Protein AF-A0A2K3IWU6-F1 (afdb_monomer_lite)

Sequence (260 aa):
FEWIANFFLLVGPFFIPALLLLLYLFLLGIHGFDTVTPTYLADLKYTFGGQITAFGTNLYRFSKGFFTFLTNIDLLHPGHLGFLIIMIFLGLGIRPSHVGEQKIDKVDMIYDLRNIWNLITQKKRYIFILILSCYIFSYISFLLDSNWYVILFSIFGWLSIISIISLIITHLLLLLIKTTDEIEGKKKYLPYISMPFSYILMRLLLFYIKTEYDLSISLLVMILLTVLIIFYIKEGKTNKFKFKHSIKLFKRKNEEKENE

Structure (mmCIF, N/CA/C/O backbone):
data_AF-A0A2K3IWU6-F1
#
_entry.id   AF-A0A2K3IWU6-F1
#
loop_
_atom_site.group_PDB
_atom_site.id
_atom_site.type_symbol
_atom_site.label_atom_id
_atom_site.label_alt_id
_atom_site.label_comp_id
_atom_site.label_asym_id
_atom_site.label_entity_id
_atom_site.label_seq_id
_atom_site.pdbx_PDB_ins_code
_atom_site.Cartn_x
_atom_site.Cartn_y
_atom_site.Cartn_z
_atom_site.occupancy
_atom_site.B_iso_or_equiv
_atom_site.auth_seq_id
_atom_site.auth_comp_id
_atom_site.auth_asym_id
_atom_site.auth_atom_id
_atom_site.pdbx_PDB_model_num
ATOM 1 N N . PHE A 1 1 ? 28.096 -18.421 -2.947 1.00 37.16 1 PHE A N 1
ATOM 2 C CA . PHE A 1 1 ? 26.724 -18.962 -2.855 1.00 37.16 1 PHE A CA 1
ATOM 3 C C . PHE A 1 1 ? 25.943 -18.345 -1.705 1.00 37.16 1 PHE A C 1
ATOM 5 O O . PHE A 1 1 ? 24.878 -17.798 -1.953 1.00 37.16 1 PHE A O 1
ATOM 12 N N . GLU A 1 2 ? 26.508 -18.310 -0.497 1.00 37.09 2 GLU A N 1
ATOM 13 C CA . GLU A 1 2 ? 25.913 -17.658 0.682 1.00 37.09 2 GLU A CA 1
ATOM 14 C C . GLU A 1 2 ? 25.534 -16.181 0.447 1.00 37.09 2 GLU A C 1
ATOM 16 O O . GLU A 1 2 ? 24.502 -15.724 0.908 1.00 37.09 2 GLU A O 1
ATOM 21 N N . TRP A 1 3 ? 26.301 -15.443 -0.367 1.00 43.59 3 TRP A N 1
ATOM 22 C CA . TRP A 1 3 ? 25.989 -14.056 -0.747 1.00 43.59 3 TRP A CA 1
ATOM 23 C C . TRP A 1 3 ? 24.732 -13.903 -1.620 1.00 43.59 3 TRP A C 1
ATOM 25 O O . TRP A 1 3 ? 23.921 -13.020 -1.360 1.00 43.59 3 TRP A O 1
ATOM 35 N N . ILE A 1 4 ? 24.546 -14.768 -2.626 1.00 40.47 4 ILE A N 1
ATOM 36 C CA . ILE A 1 4 ? 23.346 -14.759 -3.484 1.00 40.47 4 ILE A CA 1
ATOM 37 C C . ILE A 1 4 ? 22.143 -15.212 -2.664 1.00 40.47 4 ILE A C 1
ATOM 39 O O . ILE A 1 4 ? 21.095 -14.588 -2.743 1.00 40.47 4 ILE A O 1
ATOM 43 N N . ALA A 1 5 ? 22.314 -16.243 -1.832 1.00 35.88 5 ALA A N 1
ATOM 44 C CA . ALA A 1 5 ? 21.279 -16.718 -0.924 1.00 35.88 5 ALA A CA 1
ATOM 45 C C . ALA A 1 5 ? 20.886 -15.643 0.099 1.00 35.88 5 ALA A C 1
ATOM 47 O O . ALA A 1 5 ? 19.702 -15.407 0.282 1.00 35.88 5 ALA A O 1
ATOM 48 N N . ASN A 1 6 ? 21.843 -14.918 0.686 1.00 41.41 6 ASN A N 1
ATOM 49 C CA . ASN A 1 6 ? 21.573 -13.824 1.621 1.00 41.41 6 ASN A CA 1
ATOM 50 C C . ASN A 1 6 ? 20.969 -12.601 0.928 1.00 41.41 6 ASN A C 1
ATOM 52 O O . ASN A 1 6 ? 20.063 -11.996 1.482 1.00 41.41 6 ASN A O 1
ATOM 56 N N . PHE A 1 7 ? 21.394 -12.248 -0.290 1.00 45.28 7 PHE A N 1
ATOM 57 C CA . PHE A 1 7 ? 20.750 -11.195 -1.082 1.00 45.28 7 PHE A CA 1
ATOM 58 C C . PHE A 1 7 ? 19.320 -11.593 -1.473 1.00 45.28 7 PHE A C 1
ATOM 60 O O . PHE A 1 7 ? 18.401 -10.796 -1.342 1.00 45.28 7 PHE A O 1
ATOM 67 N N . PHE A 1 8 ? 19.102 -12.848 -1.863 1.00 40.06 8 PHE A N 1
ATOM 68 C CA . PHE A 1 8 ? 17.783 -13.397 -2.174 1.00 40.06 8 PHE A CA 1
ATOM 69 C C . PHE A 1 8 ? 16.917 -13.607 -0.921 1.00 40.06 8 PHE A C 1
ATOM 71 O O . PHE A 1 8 ? 15.706 -13.521 -1.015 1.00 40.06 8 PHE A O 1
ATOM 78 N N . LEU A 1 9 ? 17.491 -13.806 0.266 1.00 40.72 9 LEU A N 1
ATOM 79 C CA . LEU A 1 9 ? 16.777 -13.817 1.551 1.00 40.72 9 LEU A CA 1
ATOM 80 C C . LEU A 1 9 ? 16.493 -12.400 2.075 1.00 40.72 9 LEU A C 1
ATOM 82 O O . LEU A 1 9 ? 15.550 -12.219 2.838 1.00 40.72 9 LEU A O 1
ATOM 86 N N . LEU A 1 10 ? 17.271 -11.398 1.650 1.00 44.50 10 LEU A N 1
ATOM 87 C CA . LEU A 1 10 ? 17.060 -9.976 1.944 1.00 44.50 10 LEU A CA 1
ATOM 88 C C . LEU A 1 10 ? 16.008 -9.350 1.011 1.00 44.50 10 LEU A C 1
ATOM 90 O O . LEU A 1 10 ? 15.264 -8.464 1.412 1.00 44.50 10 LEU A O 1
ATOM 94 N N . VAL A 1 11 ? 15.955 -9.811 -0.241 1.00 45.66 11 VAL A N 1
ATOM 95 C CA . VAL A 1 11 ? 15.091 -9.294 -1.314 1.00 45.66 11 VAL A CA 1
ATOM 96 C C . VAL A 1 11 ? 13.861 -10.199 -1.493 1.00 45.66 11 VAL A C 1
ATOM 98 O O . VAL A 1 11 ? 12.728 -9.742 -1.481 1.00 45.66 11 VAL A O 1
ATOM 101 N N . GLY A 1 12 ? 14.026 -11.514 -1.566 1.00 44.03 12 GLY A N 1
ATOM 102 C CA . GLY A 1 12 ? 12.959 -12.490 -1.833 1.00 44.03 12 GLY A CA 1
ATOM 103 C C . GLY A 1 12 ? 11.705 -12.385 -0.951 1.00 44.03 12 GLY A C 1
ATOM 104 O O . GLY A 1 12 ? 10.610 -12.446 -1.507 1.00 44.03 12 GLY A O 1
ATOM 105 N N . PRO A 1 13 ? 11.787 -12.151 0.373 1.00 49.09 13 PRO A N 1
ATOM 106 C CA . PRO A 1 13 ? 10.597 -11.982 1.210 1.00 49.09 13 PRO A CA 1
ATOM 107 C C . PRO A 1 13 ? 9.809 -10.697 0.924 1.00 49.09 13 PRO A C 1
ATOM 109 O O . PRO A 1 13 ? 8.609 -10.668 1.170 1.00 49.09 13 PRO A O 1
ATOM 112 N N . PHE A 1 14 ? 10.457 -9.656 0.390 1.00 50.47 14 PHE A N 1
ATOM 113 C CA . PHE A 1 14 ? 9.787 -8.433 -0.062 1.00 50.47 14 PHE A CA 1
ATOM 114 C C . PHE A 1 14 ? 9.148 -8.628 -1.433 1.00 50.47 14 PHE A C 1
ATOM 116 O O . PHE A 1 14 ? 8.038 -8.172 -1.684 1.00 50.47 14 PHE A O 1
ATOM 123 N N . PHE 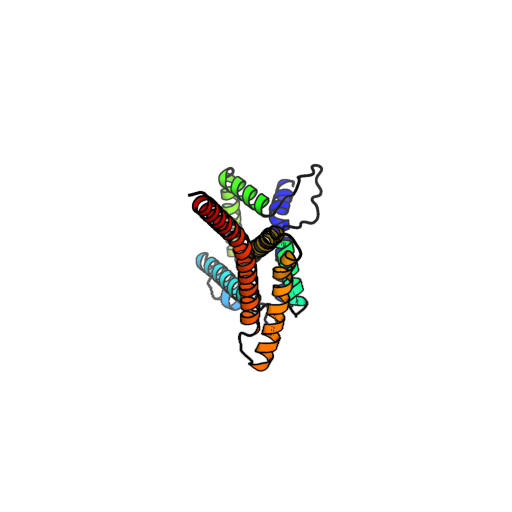A 1 15 ? 9.851 -9.316 -2.332 1.00 56.66 15 PHE A N 1
ATOM 124 C CA . PHE A 1 15 ? 9.471 -9.358 -3.737 1.00 56.66 15 PHE A CA 1
ATOM 125 C C . PHE A 1 15 ? 8.535 -10.526 -4.073 1.00 56.66 15 PHE A C 1
ATOM 127 O O . PHE A 1 15 ? 7.694 -10.348 -4.940 1.00 56.66 15 PHE A O 1
ATOM 134 N N . ILE A 1 16 ? 8.591 -11.679 -3.391 1.00 57.72 16 ILE A N 1
ATOM 135 C CA . ILE A 1 16 ? 7.721 -12.836 -3.695 1.00 57.72 16 ILE A CA 1
ATOM 136 C C . ILE A 1 16 ? 6.248 -12.569 -3.337 1.00 57.72 16 ILE A C 1
ATOM 138 O O . ILE A 1 16 ? 5.395 -12.767 -4.205 1.00 57.72 16 ILE A O 1
ATOM 142 N N . PRO A 1 17 ? 5.889 -12.089 -2.128 1.00 57.50 17 PRO A N 1
ATOM 143 C CA . PRO A 1 17 ? 4.487 -11.821 -1.824 1.00 57.50 17 PRO A CA 1
ATOM 144 C C . PRO A 1 17 ? 3.985 -10.560 -2.543 1.00 57.50 17 PRO A C 1
ATOM 146 O O . PRO A 1 17 ? 2.838 -10.535 -2.984 1.00 57.50 17 PRO A O 1
ATOM 149 N N . ALA A 1 18 ? 4.847 -9.561 -2.776 1.00 62.34 18 ALA A N 1
ATOM 150 C CA . ALA A 1 18 ? 4.516 -8.434 -3.646 1.00 62.34 18 ALA A CA 1
ATOM 151 C C . ALA A 1 18 ? 4.301 -8.876 -5.106 1.00 62.34 18 ALA A C 1
ATOM 153 O O . ALA A 1 18 ? 3.447 -8.315 -5.782 1.00 62.34 18 ALA A O 1
ATOM 154 N N . LEU A 1 19 ? 5.021 -9.897 -5.591 1.00 65.50 19 LEU A N 1
ATOM 155 C CA . LEU A 1 19 ? 4.862 -10.461 -6.935 1.00 65.50 19 LEU A CA 1
ATOM 156 C C . LEU A 1 19 ? 3.551 -11.227 -7.057 1.00 65.50 19 LEU A C 1
ATOM 158 O O . LEU A 1 19 ? 2.850 -11.061 -8.047 1.00 65.50 19 LEU A O 1
ATOM 162 N N . LEU A 1 20 ? 3.184 -12.016 -6.047 1.00 64.56 20 LEU A N 1
ATOM 163 C CA . LEU A 1 20 ? 1.866 -12.653 -5.991 1.00 64.56 20 LEU A CA 1
ATOM 164 C C . LEU A 1 20 ? 0.749 -11.608 -6.023 1.00 64.56 20 LEU A C 1
ATOM 166 O O . LEU A 1 20 ? -0.224 -11.767 -6.752 1.00 64.56 20 LEU A O 1
ATOM 170 N N . LEU A 1 21 ? 0.918 -10.514 -5.283 1.00 63.34 21 LEU A N 1
ATOM 171 C CA . LEU A 1 21 ? -0.024 -9.402 -5.239 1.00 63.34 21 LEU A CA 1
ATOM 172 C C . LEU A 1 21 ? -0.072 -8.641 -6.577 1.00 63.34 21 LEU A C 1
ATOM 174 O O . LEU A 1 21 ? -1.151 -8.276 -7.039 1.00 63.34 21 LEU A O 1
ATOM 178 N N . LEU A 1 22 ? 1.073 -8.478 -7.246 1.00 70.62 22 LEU A N 1
ATOM 179 C CA . LEU A 1 22 ? 1.171 -7.937 -8.601 1.00 70.62 22 LEU A CA 1
ATOM 180 C C . LEU A 1 22 ? 0.432 -8.826 -9.613 1.00 70.62 22 LEU A C 1
ATOM 182 O O . LEU A 1 22 ? -0.370 -8.322 -10.393 1.00 70.62 22 LEU A O 1
ATOM 186 N N . LEU A 1 23 ? 0.647 -10.143 -9.577 1.00 69.38 23 LEU A N 1
ATOM 187 C CA . LEU A 1 23 ? -0.059 -11.108 -10.429 1.00 69.38 23 LEU A CA 1
ATOM 188 C C . LEU A 1 23 ? -1.567 -11.084 -10.168 1.00 69.38 23 LEU A C 1
ATOM 190 O O . LEU A 1 23 ? -2.363 -11.100 -11.102 1.00 69.38 23 LEU A O 1
ATOM 194 N N . TYR A 1 24 ? -1.962 -10.986 -8.902 1.00 66.94 24 TYR A N 1
ATOM 195 C CA . TYR A 1 24 ? -3.357 -10.892 -8.499 1.00 66.94 24 TYR A CA 1
ATOM 196 C C . TYR A 1 24 ? -4.044 -9.628 -9.032 1.00 66.94 24 TYR A C 1
ATOM 198 O O . TYR A 1 24 ? -5.178 -9.696 -9.502 1.00 66.94 24 TYR A O 1
ATOM 206 N N . LEU A 1 25 ? -3.348 -8.485 -9.032 1.00 65.38 25 LEU A N 1
ATOM 207 C CA . LEU A 1 25 ? -3.843 -7.256 -9.664 1.00 65.38 25 LEU A CA 1
ATOM 208 C C . LEU A 1 25 ? -4.064 -7.431 -11.165 1.00 65.38 25 LEU A C 1
ATOM 210 O O . LEU A 1 25 ? -5.076 -6.967 -11.684 1.00 65.38 25 LEU A O 1
ATOM 214 N N . PHE A 1 26 ? -3.143 -8.111 -11.853 1.00 68.56 26 PHE A N 1
ATOM 215 C CA . PHE A 1 26 ? -3.302 -8.417 -13.275 1.00 68.56 26 PHE A CA 1
ATOM 216 C C . PHE A 1 26 ? -4.508 -9.327 -13.553 1.00 68.56 26 PHE A C 1
ATOM 218 O O . PHE A 1 26 ? -5.119 -9.200 -14.607 1.00 68.56 26 PHE A O 1
ATOM 225 N N . LEU A 1 27 ? -4.873 -10.207 -12.614 1.00 62.53 27 LEU A N 1
ATOM 226 C CA . LEU A 1 27 ? -6.024 -11.113 -12.724 1.00 62.53 27 LEU A CA 1
ATOM 227 C C . LEU A 1 27 ? -7.377 -10.442 -12.422 1.00 62.53 27 LEU A C 1
ATOM 229 O O . LEU A 1 27 ? -8.395 -10.878 -12.950 1.00 62.53 27 LEU A O 1
ATOM 233 N N . LEU A 1 28 ? -7.410 -9.412 -11.570 1.00 61.75 28 LEU A N 1
ATOM 234 C CA . LEU A 1 28 ? -8.644 -8.712 -11.173 1.00 61.75 28 LEU A CA 1
ATOM 235 C C . LEU A 1 28 ? -8.947 -7.443 -11.964 1.00 61.75 28 LEU A C 1
ATOM 237 O O . LEU A 1 28 ? -10.101 -7.017 -12.013 1.00 61.75 28 LEU A O 1
ATOM 241 N N . GLY A 1 29 ? -7.941 -6.823 -12.575 1.00 55.62 29 GLY A N 1
ATOM 242 C CA . GLY A 1 29 ? -8.160 -5.697 -13.470 1.00 55.62 29 GLY A CA 1
ATOM 243 C C . GLY A 1 29 ? -8.784 -6.160 -14.787 1.00 55.62 29 GLY A C 1
ATOM 244 O O . GLY A 1 29 ? -8.119 -6.813 -15.581 1.00 55.62 29 GLY A O 1
ATOM 245 N N . ILE A 1 30 ? -10.028 -5.753 -15.069 1.00 45.34 30 ILE A N 1
ATOM 246 C CA . ILE A 1 30 ? -10.687 -5.948 -16.384 1.00 45.34 30 ILE A CA 1
ATOM 247 C C . ILE A 1 30 ? -9.883 -5.259 -17.514 1.00 45.34 30 ILE A C 1
ATOM 249 O O . ILE A 1 30 ? -9.921 -5.670 -18.670 1.00 45.34 30 ILE A O 1
ATOM 253 N N . HIS A 1 31 ? -9.075 -4.260 -17.148 1.00 45.78 31 HIS A N 1
ATOM 254 C CA . HIS A 1 31 ? -8.016 -3.658 -17.950 1.00 45.78 31 HIS A CA 1
ATOM 255 C C . HIS A 1 31 ? -6.719 -3.747 -17.145 1.00 45.78 31 HIS A C 1
ATOM 257 O O . HIS A 1 31 ? -6.333 -2.778 -16.490 1.00 45.78 31 HIS A O 1
ATOM 263 N N . GLY A 1 32 ? -6.100 -4.932 -17.081 1.00 44.97 32 GLY A N 1
ATOM 264 C CA . GLY A 1 32 ? -4.785 -5.102 -16.462 1.00 44.97 32 GLY A CA 1
ATOM 265 C C . GLY A 1 32 ? -3.857 -4.041 -17.035 1.00 44.97 32 GLY A C 1
ATOM 266 O O . GLY A 1 32 ? -3.584 -4.107 -18.222 1.00 44.97 32 GLY A O 1
ATOM 267 N N . PHE A 1 33 ? -3.538 -3.045 -16.198 1.00 50.44 33 PHE A N 1
ATOM 268 C CA . PHE A 1 33 ? -2.878 -1.757 -16.444 1.00 50.44 33 PHE A CA 1
ATOM 269 C C . PHE A 1 33 ? -2.467 -1.460 -17.892 1.00 50.44 33 PHE A C 1
ATOM 271 O O . PHE A 1 33 ? -1.792 -2.278 -18.505 1.00 50.44 33 PHE A O 1
ATOM 278 N N . ASP A 1 34 ? -2.707 -0.227 -18.366 1.00 46.75 34 ASP A N 1
ATOM 279 C CA . ASP A 1 34 ? -2.033 0.366 -19.539 1.00 46.75 34 ASP A CA 1
ATOM 280 C C . ASP A 1 34 ? -0.505 0.445 -19.313 1.00 46.75 34 ASP A C 1
ATOM 282 O O . ASP A 1 34 ? 0.108 1.515 -19.198 1.00 46.75 34 ASP A O 1
ATOM 286 N N . THR A 1 35 ? 0.126 -0.721 -19.204 1.00 45.62 35 THR A N 1
ATOM 287 C CA . THR A 1 35 ? 1.532 -0.944 -19.437 1.00 45.62 35 THR A CA 1
ATOM 288 C C . THR A 1 35 ? 1.728 -0.460 -20.848 1.00 45.62 35 THR A C 1
ATOM 290 O O . THR A 1 35 ? 0.997 -0.843 -21.762 1.00 45.62 35 THR A O 1
ATOM 293 N N . VAL A 1 36 ? 2.618 0.514 -20.991 1.00 44.81 36 VAL A N 1
ATOM 294 C CA . VAL A 1 36 ? 2.897 1.093 -22.291 1.00 44.81 36 VAL A CA 1
ATOM 295 C C . VAL A 1 36 ? 3.239 -0.081 -23.196 1.00 44.81 36 VAL A C 1
ATOM 297 O O . V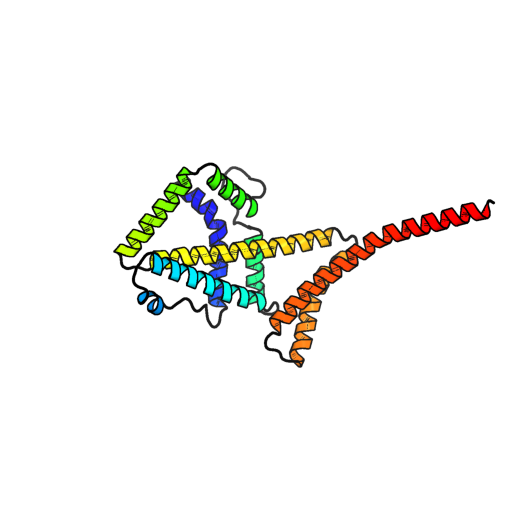AL A 1 36 ? 4.233 -0.769 -22.952 1.00 44.81 36 VAL A O 1
ATOM 300 N N . THR A 1 37 ? 2.384 -0.361 -24.183 1.00 43.25 37 THR A N 1
ATOM 301 C CA . THR A 1 37 ? 2.695 -1.361 -25.193 1.00 43.25 37 THR A CA 1
ATOM 302 C C . THR A 1 37 ? 4.086 -1.023 -25.714 1.00 43.25 37 THR A C 1
ATOM 304 O O . THR A 1 37 ? 4.342 0.151 -26.010 1.00 43.25 37 THR A O 1
ATOM 307 N N . PRO A 1 38 ? 5.001 -2.001 -25.799 1.00 47.12 38 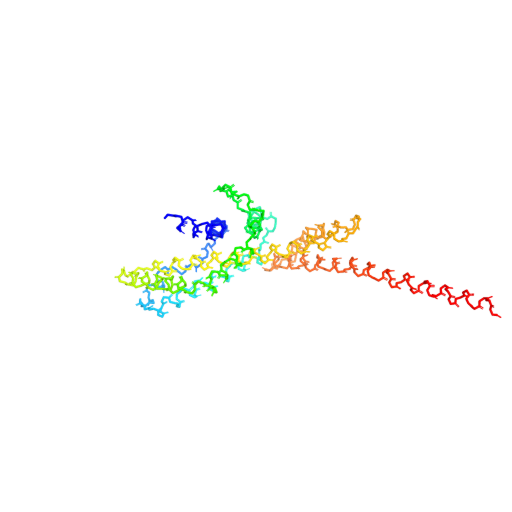PRO A N 1
ATOM 308 C CA . PRO A 1 38 ? 6.392 -1.752 -26.159 1.00 47.12 38 PRO A CA 1
ATOM 309 C C . PRO A 1 38 ? 6.545 -0.997 -27.488 1.00 47.12 38 PRO A C 1
ATOM 311 O O . PRO A 1 38 ? 7.574 -0.377 -27.701 1.00 47.12 38 PRO A O 1
ATOM 314 N N . THR A 1 39 ? 5.509 -0.948 -28.329 1.00 45.28 39 THR A N 1
ATOM 315 C CA . THR A 1 39 ? 5.420 -0.099 -29.524 1.00 45.28 39 THR A CA 1
ATOM 316 C C . THR A 1 39 ? 5.510 1.408 -29.251 1.00 45.28 39 THR A C 1
ATOM 318 O O . THR A 1 39 ? 6.199 2.092 -29.991 1.00 45.28 39 THR A O 1
ATOM 321 N N . TYR A 1 40 ? 4.918 1.943 -28.175 1.00 46.94 40 TYR A N 1
ATOM 322 C CA . TYR A 1 40 ? 5.041 3.378 -27.838 1.00 46.94 40 TYR A CA 1
ATOM 323 C C . TYR A 1 40 ? 6.397 3.716 -27.185 1.00 46.94 40 TYR A C 1
ATOM 325 O O . TYR A 1 40 ? 6.810 4.872 -27.144 1.00 46.94 40 TYR A O 1
ATOM 333 N N . LEU A 1 41 ? 7.083 2.701 -26.645 1.00 47.28 41 LEU A N 1
ATOM 334 C CA . LEU A 1 41 ? 8.435 2.807 -26.085 1.00 47.28 41 LEU A CA 1
ATOM 335 C C . LEU A 1 41 ? 9.528 2.553 -27.131 1.00 47.28 41 LEU A C 1
ATOM 337 O O . LEU A 1 41 ? 10.629 3.062 -26.966 1.00 47.28 41 LEU A O 1
ATOM 341 N N . ALA A 1 42 ? 9.227 1.819 -28.204 1.00 47.66 42 ALA A N 1
ATOM 342 C CA . ALA A 1 42 ? 10.125 1.606 -29.337 1.00 47.66 42 ALA A CA 1
ATOM 343 C C . ALA A 1 42 ? 10.393 2.905 -30.121 1.00 47.66 42 ALA A C 1
ATOM 345 O O . ALA A 1 42 ? 11.488 3.081 -30.647 1.00 47.66 42 ALA A O 1
ATOM 346 N N . ASP A 1 43 ? 9.439 3.846 -30.129 1.00 48.97 43 ASP A N 1
ATOM 347 C CA . ASP A 1 43 ? 9.608 5.171 -30.750 1.00 48.97 43 ASP A CA 1
ATOM 348 C C . ASP A 1 43 ? 10.462 6.141 -29.907 1.00 48.97 43 ASP A C 1
ATOM 350 O O . ASP A 1 43 ? 11.020 7.118 -30.422 1.00 48.97 43 ASP A O 1
ATOM 354 N N . LEU A 1 44 ? 10.626 5.874 -28.606 1.00 52.69 44 LEU A N 1
ATOM 355 C CA . LEU A 1 44 ? 11.610 6.558 -27.769 1.00 52.69 44 LEU A CA 1
ATOM 356 C C . LEU A 1 44 ? 12.983 5.966 -28.088 1.00 52.69 44 LEU A C 1
ATOM 358 O O . LEU A 1 44 ? 13.390 4.981 -27.481 1.00 52.69 44 LEU A O 1
ATOM 362 N N . LYS A 1 45 ? 13.694 6.586 -29.043 1.00 52.25 45 LYS A N 1
ATOM 363 C CA . LYS A 1 45 ? 15.103 6.304 -29.384 1.00 52.25 45 LYS A CA 1
ATOM 364 C C . LYS A 1 45 ? 15.866 5.747 -28.178 1.00 52.25 45 LYS A C 1
ATOM 366 O O . LYS A 1 45 ? 15.940 6.440 -27.155 1.00 52.25 45 LYS A O 1
ATOM 371 N N . TYR A 1 46 ? 16.453 4.552 -28.323 1.00 61.19 46 TYR A N 1
ATOM 372 C CA . TYR A 1 46 ? 17.305 3.898 -27.323 1.00 61.19 46 TYR A CA 1
ATOM 373 C C . TYR A 1 46 ? 18.410 4.846 -26.868 1.00 61.19 46 TYR A C 1
ATOM 375 O O . TYR A 1 46 ? 19.480 4.954 -27.449 1.00 61.19 46 TYR A O 1
ATOM 383 N N . THR A 1 47 ? 18.127 5.609 -25.831 1.00 68.50 47 THR A N 1
ATOM 384 C CA . THR A 1 47 ? 19.033 6.566 -25.220 1.00 68.50 47 THR A CA 1
ATOM 385 C C . THR A 1 47 ? 18.833 6.429 -23.728 1.00 68.50 47 THR A C 1
ATOM 387 O O . THR A 1 47 ? 17.728 6.137 -23.266 1.00 68.50 47 THR A O 1
ATOM 390 N N . PHE A 1 48 ? 19.892 6.649 -22.956 1.00 66.12 48 PHE A N 1
ATOM 391 C CA . PHE A 1 48 ? 19.808 6.582 -21.499 1.00 66.12 48 PHE A CA 1
ATOM 392 C C . PHE A 1 48 ? 18.694 7.492 -20.944 1.00 66.12 48 PHE A C 1
ATOM 394 O O . PHE A 1 48 ? 17.914 7.074 -20.091 1.00 66.12 48 PHE A O 1
ATOM 401 N N . GLY A 1 49 ? 18.550 8.701 -21.504 1.00 68.75 49 GLY A N 1
ATOM 402 C CA . GLY A 1 49 ? 17.451 9.615 -21.179 1.00 68.75 49 GLY A CA 1
ATOM 403 C C . GLY A 1 49 ? 16.070 9.037 -21.507 1.00 68.75 49 GLY A C 1
ATOM 404 O O . GLY A 1 49 ? 15.193 9.044 -20.647 1.00 68.75 49 GLY A O 1
ATOM 405 N N . GLY A 1 50 ? 15.894 8.459 -22.702 1.00 71.38 50 GLY A N 1
ATOM 406 C CA . GLY A 1 50 ? 14.647 7.797 -23.099 1.00 71.38 50 GLY A CA 1
ATOM 407 C C . GLY A 1 50 ? 14.267 6.630 -22.183 1.00 71.38 50 GLY A C 1
ATOM 408 O O . GLY A 1 50 ? 13.114 6.527 -21.768 1.00 71.38 50 GLY A O 1
ATOM 409 N N . GLN A 1 51 ? 15.238 5.804 -21.782 1.00 71.12 51 GLN A N 1
ATOM 410 C CA . GLN A 1 51 ? 15.023 4.684 -20.857 1.00 71.12 51 GLN A CA 1
ATOM 411 C C . GLN A 1 51 ? 14.630 5.150 -19.443 1.00 71.12 51 GLN A C 1
ATOM 413 O O . GLN A 1 51 ? 13.763 4.537 -18.817 1.00 71.12 51 GLN A O 1
ATOM 418 N N . ILE A 1 52 ? 15.201 6.254 -18.944 1.00 75.31 52 ILE A N 1
ATOM 419 C CA . ILE A 1 52 ? 14.786 6.859 -17.666 1.00 75.31 52 ILE A CA 1
ATOM 420 C C . ILE A 1 52 ? 13.358 7.406 -17.758 1.00 75.31 52 ILE A C 1
ATOM 422 O O . ILE A 1 52 ? 12.547 7.156 -16.864 1.00 75.31 52 ILE A O 1
ATOM 426 N N . THR A 1 53 ? 13.025 8.127 -18.830 1.00 75.88 53 THR A N 1
ATOM 427 C CA . THR A 1 53 ? 11.672 8.660 -19.044 1.00 75.88 53 THR A CA 1
ATOM 428 C C . THR A 1 53 ? 10.641 7.536 -19.147 1.00 75.88 53 THR A C 1
ATOM 430 O O . THR A 1 53 ? 9.566 7.627 -18.547 1.00 75.88 53 THR A O 1
ATOM 433 N N . ALA A 1 54 ? 10.980 6.450 -19.843 1.00 74.38 54 ALA A N 1
ATOM 434 C CA . ALA A 1 54 ? 10.167 5.245 -19.950 1.00 74.38 54 ALA A CA 1
ATOM 435 C C . ALA A 1 54 ? 9.903 4.604 -18.582 1.00 74.38 54 ALA A C 1
ATOM 437 O O . ALA A 1 54 ? 8.750 4.370 -18.212 1.00 74.38 54 ALA A O 1
ATOM 438 N N . PHE A 1 55 ? 10.962 4.387 -17.799 1.00 76.75 55 PHE A N 1
ATOM 439 C CA . PHE A 1 55 ? 10.861 3.869 -16.439 1.00 76.75 55 PHE A CA 1
ATOM 440 C C . PHE A 1 55 ? 9.968 4.755 -15.555 1.00 76.75 55 PHE A C 1
ATOM 442 O O . PHE A 1 55 ? 9.041 4.250 -14.919 1.00 76.75 55 PHE A O 1
ATOM 449 N N . GLY A 1 56 ? 10.193 6.074 -15.552 1.00 77.25 56 GLY A N 1
ATOM 450 C CA . GLY A 1 56 ? 9.405 7.025 -14.762 1.00 77.25 56 GLY A CA 1
ATOM 451 C C . GLY A 1 56 ? 7.928 7.056 -15.165 1.00 77.25 56 GLY A C 1
ATOM 452 O O . GLY A 1 56 ? 7.048 7.060 -14.304 1.00 77.25 56 GLY A O 1
ATOM 453 N N . THR A 1 57 ? 7.643 6.992 -16.467 1.00 81.00 57 THR A N 1
ATOM 454 C CA . THR A 1 57 ? 6.271 6.934 -16.992 1.00 81.00 57 THR A CA 1
ATOM 455 C C . THR A 1 57 ? 5.562 5.652 -16.559 1.00 81.00 57 THR A C 1
ATOM 457 O O . THR A 1 57 ? 4.425 5.713 -16.088 1.00 81.00 57 THR A O 1
ATOM 460 N N . ASN A 1 58 ? 6.236 4.500 -16.649 1.00 78.62 58 ASN A N 1
ATOM 461 C CA . ASN A 1 58 ? 5.709 3.218 -16.171 1.00 78.62 58 ASN A CA 1
ATOM 462 C C . ASN A 1 58 ? 5.431 3.242 -14.667 1.00 78.62 58 ASN A C 1
ATOM 464 O O . ASN A 1 58 ? 4.404 2.734 -14.218 1.00 78.62 58 ASN A O 1
ATOM 468 N N . LEU A 1 59 ? 6.323 3.848 -13.882 1.00 82.19 59 LEU A N 1
ATOM 469 C CA . LEU A 1 59 ? 6.160 3.955 -12.438 1.00 82.19 59 LEU A CA 1
ATOM 470 C C . LEU A 1 59 ? 4.966 4.845 -12.073 1.00 82.19 59 LEU A C 1
ATOM 472 O O . LEU A 1 59 ? 4.161 4.473 -11.219 1.00 82.19 59 LEU A O 1
ATOM 476 N N . TYR A 1 60 ? 4.813 5.987 -12.749 1.00 84.19 60 TYR A N 1
ATOM 477 C CA . TYR A 1 60 ? 3.684 6.895 -12.552 1.00 84.19 60 TYR A CA 1
ATOM 478 C C . TYR A 1 60 ? 2.350 6.241 -12.923 1.00 84.19 60 TYR A C 1
ATOM 480 O O . TYR A 1 60 ? 1.416 6.266 -12.122 1.00 84.19 60 TYR A O 1
ATOM 488 N N . ARG A 1 61 ? 2.256 5.625 -14.110 1.00 82.50 61 ARG A N 1
ATOM 489 C CA . ARG A 1 61 ? 1.027 4.961 -14.574 1.00 82.50 61 ARG A CA 1
ATOM 490 C C . ARG A 1 61 ? 0.616 3.823 -13.649 1.00 82.50 61 ARG A C 1
ATOM 492 O O . ARG A 1 61 ? -0.547 3.763 -13.258 1.00 82.50 61 ARG A O 1
ATOM 499 N N . PHE A 1 62 ? 1.573 2.981 -13.256 1.00 82.19 62 PHE A N 1
ATOM 500 C CA . PHE A 1 62 ? 1.325 1.921 -12.285 1.00 82.19 62 PHE A CA 1
ATOM 501 C C . PHE A 1 62 ? 0.838 2.492 -10.956 1.00 82.19 62 PHE A C 1
ATOM 503 O O . PHE A 1 62 ? -0.202 2.070 -10.465 1.00 82.19 62 PHE A O 1
ATOM 510 N N . SER A 1 63 ? 1.533 3.494 -10.407 1.00 84.38 63 SER A N 1
ATOM 511 C CA . SER A 1 63 ? 1.141 4.129 -9.144 1.00 84.38 63 SER A CA 1
ATOM 512 C C . SER A 1 63 ? -0.279 4.678 -9.224 1.00 84.38 63 SER A C 1
ATOM 514 O O . SER A 1 63 ? -1.100 4.383 -8.363 1.00 84.38 63 SER A O 1
ATOM 516 N N . LYS A 1 64 ? -0.595 5.431 -10.285 1.00 85.94 64 LYS A N 1
ATOM 517 C CA . LYS A 1 64 ? -1.928 5.991 -10.508 1.00 85.94 64 LYS A CA 1
ATOM 518 C C . LYS A 1 64 ? -2.986 4.889 -10.530 1.00 85.94 64 LYS A C 1
ATOM 520 O O . LYS A 1 64 ? -3.939 4.971 -9.766 1.00 85.94 64 LYS A O 1
ATOM 525 N N . GLY A 1 65 ? -2.796 3.850 -11.343 1.00 83.81 65 GLY A N 1
ATOM 526 C CA . GLY A 1 65 ? -3.738 2.735 -11.420 1.00 83.81 65 GLY A CA 1
ATOM 527 C C . GLY A 1 65 ? -3.877 1.989 -10.090 1.00 83.81 65 GLY A C 1
ATOM 528 O O . GLY A 1 65 ? -4.987 1.670 -9.679 1.00 83.81 65 GLY A O 1
ATOM 529 N N . PHE A 1 66 ? -2.768 1.758 -9.385 1.00 85.25 66 PHE A N 1
ATOM 530 C CA . PHE A 1 66 ? -2.752 1.068 -8.098 1.00 85.25 66 PHE A CA 1
ATOM 531 C C . PHE A 1 66 ? -3.507 1.857 -7.024 1.00 85.25 66 PHE A C 1
ATOM 533 O O . PHE A 1 66 ? -4.339 1.294 -6.318 1.00 85.25 66 PHE A O 1
ATOM 540 N N . PHE A 1 67 ? -3.285 3.171 -6.932 1.00 88.75 67 PHE A N 1
ATOM 541 C CA . PHE A 1 67 ? -4.031 4.025 -6.009 1.00 88.75 67 PHE A CA 1
ATOM 542 C C . PHE A 1 67 ? -5.508 4.131 -6.390 1.00 88.75 67 PHE A C 1
ATOM 544 O O . PHE A 1 67 ? -6.349 4.051 -5.503 1.00 88.75 67 PHE A O 1
ATOM 551 N N . THR A 1 68 ? -5.840 4.235 -7.680 1.00 87.12 68 THR A N 1
ATOM 552 C CA . THR A 1 68 ? -7.237 4.207 -8.140 1.00 87.12 68 THR A CA 1
ATOM 553 C C . THR A 1 68 ? -7.924 2.889 -7.784 1.00 87.12 68 THR A C 1
ATOM 555 O O . THR A 1 68 ? -9.083 2.901 -7.375 1.00 87.12 68 THR A O 1
ATOM 558 N N . PHE A 1 69 ? -7.223 1.758 -7.897 1.00 86.56 69 PHE A N 1
ATOM 559 C CA . PHE A 1 69 ? -7.732 0.464 -7.451 1.00 86.56 69 PHE A CA 1
ATOM 560 C C . PHE A 1 69 ? -7.960 0.452 -5.934 1.00 86.56 69 PHE A C 1
ATOM 562 O O . PHE A 1 69 ? -9.039 0.088 -5.479 1.00 86.56 69 PHE A O 1
ATOM 569 N N . LEU A 1 70 ? -6.987 0.918 -5.145 1.00 88.69 70 LEU A N 1
ATOM 570 C CA . LEU A 1 70 ? -7.099 0.978 -3.685 1.00 88.69 70 LEU A CA 1
ATOM 571 C C . LEU A 1 70 ? -8.247 1.863 -3.199 1.00 88.69 70 LEU A C 1
ATOM 573 O O . LEU A 1 70 ? -8.951 1.488 -2.264 1.00 88.69 70 LEU A O 1
ATOM 577 N N . THR A 1 71 ? -8.460 3.024 -3.820 1.00 88.06 71 THR A N 1
ATOM 578 C CA . THR A 1 71 ? -9.568 3.920 -3.457 1.00 88.06 71 THR A CA 1
ATOM 579 C C . THR A 1 71 ? -10.926 3.360 -3.858 1.00 88.06 71 THR A C 1
ATOM 581 O O . THR A 1 71 ? -11.931 3.769 -3.295 1.00 88.06 71 THR A O 1
ATOM 584 N N . ASN A 1 72 ? -10.972 2.421 -4.802 1.00 88.38 72 ASN A N 1
ATOM 585 C CA . ASN A 1 72 ? -12.203 1.786 -5.274 1.00 88.38 72 ASN A CA 1
ATOM 586 C C . ASN A 1 72 ? -12.262 0.299 -4.912 1.00 88.38 72 ASN A C 1
ATOM 588 O O . ASN A 1 72 ? -12.930 -0.484 -5.585 1.00 88.38 72 ASN A O 1
ATOM 592 N N . ILE A 1 73 ? -11.564 -0.104 -3.849 1.00 87.94 73 ILE A N 1
ATOM 593 C CA . ILE A 1 73 ? -11.577 -1.492 -3.410 1.00 87.94 73 ILE A CA 1
ATOM 594 C C . ILE A 1 73 ? -12.960 -1.839 -2.838 1.00 87.94 73 ILE A C 1
ATOM 596 O O . ILE A 1 73 ? -13.474 -1.183 -1.931 1.00 87.94 73 ILE A O 1
ATOM 600 N N . ASP A 1 74 ? -13.589 -2.876 -3.384 1.00 87.69 74 ASP A N 1
ATOM 601 C CA . ASP A 1 74 ? -14.883 -3.350 -2.882 1.00 87.69 74 ASP A CA 1
ATOM 602 C C . ASP A 1 74 ? -14.668 -4.420 -1.809 1.00 87.69 74 ASP A C 1
ATOM 604 O O . ASP A 1 74 ? -14.254 -5.534 -2.117 1.00 87.69 74 ASP A O 1
ATOM 608 N N . LEU A 1 75 ? -14.968 -4.109 -0.548 1.00 87.75 75 LEU A N 1
ATOM 609 C CA . LEU A 1 75 ? -14.793 -5.054 0.560 1.00 87.75 75 LEU A CA 1
ATOM 610 C C . LEU A 1 75 ? -15.813 -6.205 0.536 1.00 87.75 75 LEU A C 1
ATOM 612 O O . LEU A 1 75 ? -15.599 -7.209 1.212 1.00 87.75 75 LEU A O 1
ATOM 616 N N . LEU A 1 76 ? -16.906 -6.083 -0.228 1.00 88.62 76 LEU A N 1
ATOM 617 C CA . LEU A 1 76 ? -17.876 -7.162 -0.441 1.00 88.62 76 LEU A CA 1
ATOM 618 C C . LEU A 1 76 ? -17.445 -8.108 -1.565 1.00 88.62 76 LEU A C 1
ATOM 620 O O . LEU A 1 76 ? -17.916 -9.244 -1.622 1.00 88.62 76 LEU A O 1
ATOM 624 N N . HIS A 1 77 ? -16.547 -7.667 -2.450 1.00 86.38 77 HIS A N 1
ATOM 625 C CA . HIS A 1 77 ? -16.019 -8.520 -3.502 1.00 86.38 77 HIS A CA 1
ATOM 626 C C . HIS A 1 77 ? -14.931 -9.438 -2.918 1.00 86.38 77 HIS A C 1
ATOM 628 O O . HIS A 1 77 ? -13.888 -8.948 -2.473 1.00 86.38 77 HIS A O 1
ATOM 634 N N . PRO A 1 78 ? -15.107 -10.774 -2.948 1.00 82.38 78 PRO A N 1
ATOM 635 C CA . PRO A 1 78 ? -14.193 -11.703 -2.281 1.00 82.38 78 PRO A CA 1
ATOM 636 C C . PRO A 1 78 ? -12.767 -11.597 -2.823 1.00 82.38 78 PRO A C 1
ATOM 638 O O . PRO A 1 78 ? -11.808 -11.786 -2.077 1.00 82.38 78 PRO A O 1
ATOM 641 N N . GLY A 1 79 ? -12.616 -11.232 -4.101 1.00 81.06 79 GLY A N 1
ATOM 642 C CA . GLY A 1 79 ? -11.298 -11.034 -4.678 1.00 81.06 79 GLY A CA 1
ATOM 643 C C . GLY A 1 79 ? -10.578 -9.797 -4.127 1.00 81.06 79 GLY A C 1
ATOM 644 O O . GLY A 1 79 ? -9.433 -9.853 -3.695 1.00 81.06 79 GLY A O 1
ATOM 645 N N . HIS A 1 80 ? -11.274 -8.668 -4.043 1.00 86.00 80 HIS A N 1
ATOM 646 C CA . HIS A 1 80 ? -10.713 -7.428 -3.503 1.00 86.00 80 HIS A CA 1
ATOM 647 C C . HIS A 1 80 ? -10.402 -7.554 -2.005 1.00 86.00 80 HIS A C 1
ATOM 649 O O . HIS A 1 80 ? -9.369 -7.081 -1.534 1.00 86.00 80 HIS A O 1
ATOM 655 N N . LEU A 1 81 ? -11.252 -8.262 -1.262 1.00 84.75 81 LEU A N 1
ATOM 656 C CA . LEU A 1 81 ? -10.987 -8.591 0.133 1.00 84.75 81 LEU A CA 1
ATOM 657 C C . LEU A 1 81 ? -9.748 -9.491 0.272 1.00 84.75 81 LEU A C 1
ATOM 659 O O . LEU A 1 81 ? -8.873 -9.207 1.089 1.00 84.75 81 LEU A O 1
ATOM 663 N N . GLY A 1 82 ? -9.640 -10.539 -0.552 1.00 79.44 82 GLY A N 1
ATOM 664 C CA . GLY A 1 82 ? -8.476 -11.427 -0.589 1.00 79.44 82 GLY A CA 1
ATOM 665 C C . GLY A 1 82 ? -7.179 -10.675 -0.890 1.00 79.44 82 GLY A C 1
ATOM 666 O O . GLY A 1 82 ? -6.182 -10.863 -0.195 1.00 79.44 82 GLY A O 1
ATOM 667 N N . PHE A 1 83 ? -7.212 -9.750 -1.851 1.00 85.06 83 PHE A N 1
ATOM 668 C CA . PHE A 1 83 ? -6.101 -8.845 -2.138 1.00 85.06 83 PHE A CA 1
ATOM 669 C C . PHE A 1 83 ? -5.663 -8.042 -0.914 1.00 85.06 83 PHE A C 1
ATOM 671 O O . PHE A 1 83 ? -4.476 -8.007 -0.592 1.00 85.06 83 PHE A O 1
ATOM 678 N N . LEU A 1 84 ? -6.613 -7.401 -0.226 1.00 86.88 84 LEU A N 1
ATOM 679 C CA . LEU A 1 84 ? -6.326 -6.580 0.946 1.00 86.88 84 LEU A CA 1
ATOM 680 C C . LEU A 1 84 ? -5.714 -7.423 2.072 1.00 86.88 84 LEU A C 1
ATOM 682 O O . LEU A 1 84 ? -4.753 -6.995 2.706 1.00 86.88 84 LEU A O 1
ATOM 686 N N . ILE A 1 85 ? -6.220 -8.640 2.284 1.00 83.25 85 ILE A N 1
ATOM 687 C CA . ILE A 1 85 ? -5.686 -9.587 3.272 1.00 83.25 85 ILE A CA 1
ATOM 688 C C . ILE A 1 85 ? -4.240 -9.973 2.933 1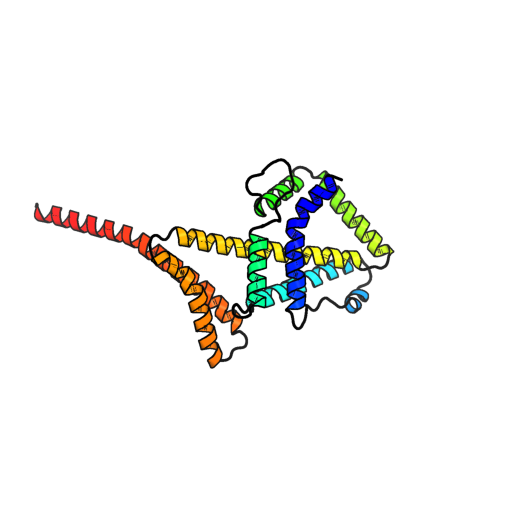.00 83.25 85 ILE A C 1
ATOM 690 O O . ILE A 1 85 ? -3.369 -9.897 3.799 1.00 83.25 85 ILE A O 1
ATOM 694 N N . ILE A 1 86 ? -3.958 -10.334 1.677 1.00 80.38 86 ILE A N 1
ATOM 695 C CA . ILE A 1 86 ? -2.594 -10.652 1.223 1.00 80.38 86 ILE A CA 1
ATOM 696 C C . ILE A 1 86 ? -1.683 -9.430 1.387 1.00 80.38 86 ILE A C 1
ATOM 698 O O . ILE A 1 86 ? -0.543 -9.569 1.828 1.00 80.38 86 ILE A O 1
ATOM 702 N N . MET A 1 87 ? -2.189 -8.228 1.103 1.00 83.38 87 MET A N 1
ATOM 703 C CA . MET A 1 87 ? -1.447 -6.988 1.310 1.00 83.38 87 MET A CA 1
ATOM 704 C C . MET A 1 87 ? -1.106 -6.762 2.781 1.00 83.38 87 MET A C 1
ATOM 706 O O . MET A 1 87 ? 0.013 -6.363 3.086 1.00 83.38 87 MET A O 1
ATOM 710 N N . ILE A 1 88 ? -2.030 -7.027 3.702 1.00 82.94 88 ILE A N 1
ATOM 711 C CA . ILE A 1 88 ? -1.769 -6.926 5.142 1.00 82.94 88 ILE A CA 1
ATOM 712 C C . ILE A 1 88 ? -0.733 -7.974 5.568 1.00 82.94 88 ILE A C 1
ATOM 714 O O . ILE A 1 88 ? 0.188 -7.653 6.312 1.00 82.94 88 ILE A O 1
ATOM 718 N N . PHE A 1 89 ? -0.820 -9.210 5.070 1.00 76.81 89 PHE A N 1
ATOM 719 C CA . PHE A 1 89 ? 0.162 -10.252 5.388 1.00 76.81 89 PHE A CA 1
ATOM 720 C C . PHE A 1 89 ? 1.566 -9.935 4.880 1.00 76.81 89 PHE A C 1
ATOM 722 O O . PHE A 1 89 ? 2.536 -10.136 5.617 1.00 76.81 89 PHE A O 1
ATOM 729 N N . LEU A 1 90 ? 1.673 -9.393 3.662 1.00 76.69 90 LEU A N 1
ATOM 730 C CA . LEU A 1 90 ? 2.927 -8.852 3.143 1.00 76.69 90 LEU A CA 1
ATOM 731 C C . LEU A 1 90 ? 3.467 -7.773 4.093 1.00 76.69 90 LEU A C 1
ATOM 733 O O . LEU A 1 90 ? 4.642 -7.801 4.438 1.00 76.69 90 LEU A O 1
ATOM 737 N N . GLY A 1 91 ? 2.605 -6.873 4.568 1.00 70.75 91 GLY A N 1
ATOM 738 C CA . GLY A 1 91 ? 2.978 -5.717 5.387 1.00 70.75 91 GLY A CA 1
ATOM 739 C C . GLY A 1 91 ? 3.403 -6.087 6.802 1.00 70.75 91 GLY A C 1
ATOM 740 O O . GLY A 1 91 ? 4.311 -5.479 7.366 1.00 70.75 91 GLY A O 1
ATOM 741 N N . LEU A 1 92 ? 2.803 -7.143 7.349 1.00 69.88 92 LEU A N 1
ATOM 742 C CA . LEU A 1 92 ? 3.226 -7.787 8.591 1.00 69.88 92 LEU A CA 1
ATOM 743 C C . LEU A 1 92 ? 4.557 -8.536 8.432 1.00 69.88 92 LEU A C 1
ATOM 745 O O . LEU A 1 92 ? 5.144 -8.944 9.429 1.00 69.88 92 LEU A O 1
ATOM 749 N N . GLY A 1 93 ? 5.045 -8.718 7.202 1.00 62.09 93 GLY A N 1
ATOM 750 C CA . GLY A 1 93 ? 6.293 -9.417 6.925 1.00 62.09 93 GLY A CA 1
ATOM 751 C C . GLY A 1 93 ? 6.226 -10.907 7.250 1.00 62.09 93 GLY A C 1
ATOM 752 O O . GLY A 1 93 ? 7.255 -11.486 7.599 1.00 62.09 93 GLY A O 1
ATOM 753 N N . ILE A 1 94 ? 5.044 -11.539 7.169 1.00 54.22 94 ILE A N 1
ATOM 754 C CA . ILE A 1 94 ? 4.917 -12.983 7.410 1.00 54.22 94 ILE A CA 1
ATOM 755 C C . ILE A 1 94 ? 5.687 -13.727 6.315 1.00 54.22 94 ILE A C 1
ATOM 757 O O . ILE A 1 94 ? 5.260 -13.798 5.164 1.00 54.22 94 ILE A O 1
ATOM 761 N N . ARG A 1 95 ? 6.845 -14.281 6.688 1.00 54.44 95 ARG A N 1
ATOM 762 C CA . ARG A 1 95 ? 7.675 -15.123 5.819 1.00 54.44 95 ARG A CA 1
ATOM 763 C C . ARG A 1 95 ? 7.295 -16.593 6.008 1.00 54.44 95 ARG A C 1
ATOM 765 O O . ARG A 1 95 ? 6.995 -16.992 7.136 1.00 54.44 95 ARG A O 1
ATOM 772 N N . PRO A 1 96 ? 7.419 -17.437 4.970 1.00 39.91 96 PRO A N 1
ATOM 773 C CA . PRO A 1 96 ? 7.682 -18.855 5.188 1.00 39.91 96 PRO A CA 1
ATOM 774 C C . PRO A 1 96 ? 8.921 -18.960 6.092 1.00 39.91 96 PRO A C 1
ATOM 776 O O . PRO A 1 96 ? 9.934 -18.311 5.826 1.00 39.91 96 PRO A O 1
ATOM 779 N N . SER A 1 97 ? 8.807 -19.680 7.205 1.00 38.09 97 SER A N 1
ATOM 780 C CA . SER A 1 97 ? 9.815 -19.754 8.269 1.00 38.09 97 SER A CA 1
ATOM 781 C C . SER A 1 97 ? 11.235 -19.989 7.737 1.00 38.09 97 SER A C 1
ATOM 783 O O . SER A 1 97 ? 11.456 -20.888 6.927 1.00 38.09 97 SER A O 1
ATOM 785 N N . HIS A 1 98 ? 12.191 -19.194 8.228 1.00 40.31 98 HIS A N 1
ATOM 786 C CA . HIS A 1 98 ? 13.624 -19.322 7.947 1.00 40.31 98 HIS A CA 1
ATOM 787 C C . HIS A 1 98 ? 14.119 -20.755 8.216 1.00 40.31 98 HIS A C 1
ATOM 789 O O . HIS A 1 98 ? 13.916 -21.282 9.309 1.00 40.31 98 HIS A O 1
ATOM 795 N N . VAL A 1 99 ? 14.811 -21.357 7.244 1.00 37.53 99 VAL A N 1
ATOM 796 C CA . VAL A 1 99 ? 15.620 -22.570 7.437 1.00 37.53 99 VAL A CA 1
ATOM 797 C C . VAL A 1 99 ? 17.031 -22.107 7.802 1.00 37.53 99 VAL A C 1
ATOM 799 O O . VAL A 1 99 ? 17.837 -21.800 6.929 1.00 37.53 99 VAL A O 1
ATOM 802 N N . GLY A 1 100 ? 17.302 -21.978 9.098 1.00 45.84 100 GLY A N 1
ATOM 803 C CA . GLY A 1 100 ? 18.615 -21.634 9.641 1.00 45.84 100 GLY A CA 1
ATOM 804 C C . GLY A 1 100 ? 18.732 -22.090 11.096 1.00 45.84 100 GLY A C 1
ATOM 805 O O . GLY A 1 100 ? 17.737 -22.115 11.816 1.00 45.84 100 GLY A O 1
ATOM 806 N N . GLU A 1 101 ? 19.938 -22.472 11.523 1.00 45.56 101 GLU A N 1
ATOM 807 C CA . GLU A 1 101 ? 20.200 -23.098 12.833 1.00 45.56 101 GLU A CA 1
ATOM 808 C C . GLU A 1 101 ? 19.973 -22.165 14.037 1.00 45.56 101 GLU A C 1
ATOM 810 O O . GLU A 1 101 ? 19.810 -22.637 15.162 1.00 45.56 101 GLU A O 1
ATOM 815 N N . GLN A 1 102 ? 19.911 -20.845 13.825 1.00 50.22 102 GLN A N 1
ATOM 816 C CA . GLN A 1 102 ? 19.661 -19.869 14.887 1.00 50.22 102 GLN A CA 1
ATOM 817 C C . GLN A 1 102 ? 18.245 -19.296 14.801 1.00 50.22 102 GLN A C 1
ATOM 819 O O . GLN A 1 102 ? 17.867 -18.645 13.826 1.00 50.22 102 GLN A O 1
ATOM 824 N N . LYS A 1 103 ? 17.467 -19.505 15.869 1.00 48.44 103 LYS A N 1
ATOM 825 C CA . LYS A 1 103 ? 16.166 -18.861 16.072 1.00 48.44 103 LYS A CA 1
ATOM 826 C C . LYS A 1 103 ? 16.387 -17.379 16.365 1.00 48.44 103 LYS A C 1
ATOM 828 O O . LYS A 1 103 ? 16.667 -17.004 17.498 1.00 48.44 103 LYS A O 1
ATOM 833 N N . ILE A 1 104 ? 16.280 -16.542 15.341 1.00 55.25 104 ILE A N 1
ATOM 834 C CA . ILE A 1 104 ? 16.174 -15.096 15.533 1.00 55.25 104 ILE A CA 1
ATOM 835 C C . ILE A 1 104 ? 14.717 -14.799 15.898 1.00 55.25 104 ILE A C 1
ATOM 837 O O . ILE A 1 104 ? 13.804 -15.081 15.118 1.00 55.25 104 ILE A O 1
ATOM 841 N N . ASP A 1 105 ? 14.498 -14.248 17.091 1.00 48.53 105 ASP A N 1
ATOM 842 C CA . ASP A 1 105 ? 13.176 -13.833 17.548 1.00 48.53 105 ASP A CA 1
ATOM 843 C C . ASP A 1 105 ? 12.677 -12.648 16.704 1.00 48.53 105 ASP A C 1
ATOM 845 O O . ASP A 1 105 ? 13.172 -11.532 16.821 1.00 48.53 105 ASP A O 1
ATOM 849 N N . LYS A 1 106 ? 11.681 -12.925 15.853 1.00 52.25 106 LYS A N 1
ATOM 850 C CA . LYS A 1 106 ? 10.860 -11.975 15.074 1.00 52.25 106 LYS A CA 1
ATOM 851 C C . LYS A 1 106 ? 11.640 -11.007 14.172 1.00 52.25 106 LYS A C 1
ATOM 853 O O . LYS A 1 106 ? 12.044 -9.917 14.567 1.00 52.25 106 LYS A O 1
ATOM 858 N N . VAL A 1 107 ? 11.757 -11.384 12.898 1.00 55.28 107 VAL A N 1
ATOM 859 C CA . VAL A 1 107 ? 12.347 -10.544 11.846 1.00 55.28 107 VAL A CA 1
ATOM 860 C C . VAL A 1 107 ? 11.243 -9.836 11.049 1.00 55.28 107 VAL A C 1
ATOM 862 O O . VAL A 1 107 ? 10.779 -10.339 10.022 1.00 55.28 107 VAL A O 1
ATOM 865 N N . ASP A 1 108 ? 10.833 -8.657 11.512 1.00 59.12 108 ASP A N 1
ATOM 866 C CA . ASP A 1 108 ? 9.835 -7.824 10.827 1.00 59.12 108 ASP A CA 1
ATOM 867 C C . ASP A 1 108 ? 10.439 -7.081 9.622 1.00 59.12 108 ASP A C 1
ATOM 869 O O . ASP A 1 108 ? 11.641 -6.826 9.549 1.00 59.12 108 ASP A O 1
ATOM 873 N N . MET A 1 109 ? 9.597 -6.638 8.689 1.00 61.28 109 MET A N 1
ATOM 874 C CA . MET A 1 109 ? 10.037 -5.879 7.509 1.00 61.28 109 MET A CA 1
ATOM 875 C C . MET A 1 109 ? 10.776 -4.567 7.867 1.00 61.28 109 MET A C 1
ATOM 877 O O . MET A 1 109 ? 11.677 -4.122 7.156 1.00 61.28 109 MET A O 1
ATOM 881 N N . ILE A 1 110 ? 10.450 -3.966 9.018 1.00 66.94 110 ILE A N 1
ATOM 882 C CA . ILE A 1 110 ? 11.139 -2.780 9.558 1.00 66.94 110 ILE A CA 1
ATOM 883 C C . ILE A 1 110 ? 12.581 -3.109 9.977 1.00 66.94 110 ILE A C 1
ATOM 885 O O . ILE A 1 110 ? 13.482 -2.283 9.806 1.00 66.94 110 ILE A O 1
ATOM 889 N N . TYR A 1 111 ? 12.815 -4.306 10.520 1.00 67.19 111 TYR A N 1
ATOM 890 C CA . TYR A 1 111 ? 14.157 -4.768 10.869 1.00 67.19 111 TYR A CA 1
ATOM 891 C C . TYR A 1 111 ? 15.021 -4.916 9.611 1.00 67.19 111 TYR A C 1
ATOM 893 O O . TYR A 1 111 ? 16.158 -4.443 9.589 1.00 67.19 111 TYR A O 1
ATOM 901 N N . ASP A 1 112 ? 14.458 -5.464 8.534 1.00 64.19 112 ASP A N 1
ATOM 902 C CA . ASP A 1 112 ? 15.157 -5.600 7.254 1.00 64.19 112 ASP A CA 1
ATOM 903 C C . ASP A 1 112 ? 15.490 -4.243 6.631 1.00 64.19 112 ASP A C 1
ATOM 905 O O . ASP A 1 112 ? 16.619 -4.037 6.192 1.00 64.19 112 ASP A O 1
ATOM 909 N N . LEU A 1 113 ? 14.562 -3.281 6.664 1.00 68.00 113 LEU A N 1
ATOM 910 C CA . LEU A 1 113 ? 14.826 -1.907 6.221 1.00 68.00 113 LEU A CA 1
ATOM 911 C C . LEU A 1 113 ? 15.971 -1.264 7.012 1.00 68.00 113 LEU A C 1
ATOM 913 O O . LEU A 1 113 ? 16.832 -0.603 6.431 1.00 68.00 113 LEU A O 1
ATOM 917 N N . ARG A 1 114 ? 16.026 -1.491 8.330 1.00 69.50 114 ARG A N 1
ATOM 918 C CA . ARG A 1 114 ? 17.132 -1.020 9.174 1.00 69.50 114 ARG A CA 1
ATOM 919 C C . ARG A 1 114 ? 18.450 -1.701 8.806 1.00 69.50 114 ARG A C 1
ATOM 921 O O . ARG A 1 114 ? 19.485 -1.039 8.773 1.00 69.50 114 ARG A O 1
ATOM 928 N N . ASN A 1 115 ? 18.426 -2.995 8.504 1.00 67.69 115 ASN A N 1
ATOM 929 C CA . ASN A 1 115 ? 19.616 -3.727 8.085 1.00 67.69 115 ASN A CA 1
ATOM 930 C C . ASN A 1 115 ? 20.114 -3.259 6.706 1.00 67.69 115 ASN A C 1
ATOM 932 O O . ASN A 1 115 ? 21.305 -3.004 6.537 1.00 67.69 115 ASN A O 1
ATOM 936 N N . ILE A 1 116 ? 19.204 -3.044 5.749 1.00 68.31 116 ILE A N 1
ATOM 937 C CA . ILE A 1 116 ? 19.492 -2.437 4.441 1.00 68.31 116 ILE A CA 1
ATOM 938 C C . ILE A 1 116 ? 20.101 -1.045 4.630 1.00 68.31 116 ILE A C 1
ATOM 940 O O . ILE A 1 116 ? 21.135 -0.743 4.039 1.00 68.31 116 ILE A O 1
ATOM 944 N N . TRP A 1 117 ? 19.520 -0.212 5.495 1.00 71.50 117 TRP A N 1
ATOM 945 C CA . TRP A 1 117 ? 20.053 1.116 5.800 1.00 71.50 117 TRP A CA 1
ATOM 946 C C . TRP A 1 117 ? 21.469 1.061 6.388 1.00 71.50 117 TRP A C 1
ATOM 948 O O . TRP A 1 117 ? 22.353 1.819 5.979 1.00 71.50 117 TRP A O 1
ATOM 958 N N . ASN A 1 118 ? 21.719 0.127 7.307 1.00 73.12 118 ASN A N 1
ATOM 959 C CA . ASN A 1 118 ? 23.043 -0.085 7.888 1.00 73.12 118 ASN A CA 1
ATOM 960 C C . ASN A 1 118 ? 24.052 -0.564 6.835 1.00 73.12 118 ASN A C 1
ATOM 962 O O . ASN A 1 118 ? 25.170 -0.054 6.790 1.00 73.12 118 ASN A O 1
ATOM 966 N N . LEU A 1 119 ? 23.654 -1.478 5.946 1.00 70.75 119 LEU A N 1
ATOM 967 C CA . LEU A 1 119 ? 24.446 -1.922 4.796 1.00 70.75 119 LEU A CA 1
ATOM 968 C C . LEU A 1 119 ? 24.788 -0.756 3.861 1.00 70.75 119 LEU A C 1
ATOM 970 O O . LEU A 1 119 ? 25.942 -0.601 3.468 1.00 70.75 119 LEU A O 1
ATOM 974 N N . ILE A 1 120 ? 23.821 0.106 3.557 1.00 72.25 120 ILE A N 1
ATOM 975 C CA . ILE A 1 120 ? 24.040 1.301 2.737 1.00 72.25 120 ILE A CA 1
ATOM 976 C C . ILE A 1 120 ? 25.058 2.232 3.420 1.00 72.25 120 ILE A C 1
ATOM 978 O O . ILE A 1 120 ? 26.038 2.673 2.818 1.00 72.25 120 ILE A O 1
ATOM 982 N N . THR A 1 121 ? 24.876 2.489 4.712 1.00 77.88 121 THR A N 1
ATOM 983 C CA . THR A 1 121 ? 25.677 3.477 5.447 1.00 77.88 121 THR A CA 1
ATOM 984 C C . THR A 1 121 ? 27.106 2.993 5.717 1.00 77.88 121 THR A C 1
ATOM 986 O O . THR A 1 121 ? 28.070 3.735 5.517 1.00 77.88 121 THR A O 1
ATOM 989 N N . GLN A 1 122 ? 27.262 1.744 6.158 1.00 77.69 122 GLN A N 1
ATOM 990 C CA . GLN A 1 122 ? 28.542 1.192 6.614 1.00 77.69 122 GLN A CA 1
ATOM 991 C C . GLN A 1 122 ? 29.369 0.590 5.475 1.00 77.69 122 GLN A C 1
ATOM 993 O O . GLN A 1 122 ? 30.597 0.581 5.524 1.00 77.69 122 GLN A O 1
ATOM 998 N N . LYS A 1 123 ? 28.714 0.082 4.430 1.00 77.19 123 LYS A N 1
ATOM 999 C CA . LYS A 1 123 ? 29.332 -0.735 3.383 1.00 77.19 123 LYS A CA 1
ATOM 1000 C C . LYS A 1 123 ? 29.236 -0.041 2.014 1.00 77.19 123 LYS A C 1
ATOM 1002 O O . LYS A 1 123 ? 28.850 -0.639 1.015 1.00 77.19 123 LYS A O 1
ATOM 1007 N N . LYS A 1 124 ? 29.702 1.215 1.940 1.00 77.94 124 LYS A N 1
ATOM 1008 C CA . LYS A 1 124 ? 29.661 2.082 0.735 1.00 77.94 124 LYS A CA 1
ATOM 1009 C C . LYS A 1 124 ? 30.214 1.438 -0.548 1.00 77.94 124 LYS A C 1
ATOM 1011 O O . LYS A 1 124 ? 29.681 1.671 -1.628 1.00 77.94 124 LYS A O 1
ATOM 1016 N N . ARG A 1 125 ? 31.247 0.589 -0.442 1.00 75.56 125 ARG A N 1
ATOM 1017 C CA . ARG A 1 125 ? 31.812 -0.152 -1.592 1.00 75.56 125 ARG A CA 1
ATOM 1018 C C . ARG A 1 125 ? 30.780 -1.052 -2.280 1.00 75.56 125 ARG A C 1
ATOM 1020 O O . ARG A 1 125 ? 30.816 -1.196 -3.495 1.00 75.56 125 ARG A O 1
ATOM 1027 N N . TYR A 1 126 ? 29.847 -1.622 -1.523 1.00 69.31 126 TYR A N 1
ATOM 1028 C CA . TYR A 1 126 ? 28.820 -2.511 -2.060 1.00 69.31 126 TYR A CA 1
ATOM 1029 C C . TYR A 1 126 ? 27.771 -1.741 -2.865 1.00 69.31 126 TYR A C 1
ATOM 1031 O O . TYR A 1 126 ? 27.345 -2.223 -3.909 1.00 69.31 126 TYR A O 1
ATOM 1039 N N . ILE A 1 127 ? 27.422 -0.520 -2.440 1.00 73.19 127 ILE A N 1
ATOM 1040 C CA . ILE A 1 127 ? 26.565 0.379 -3.230 1.00 73.19 127 ILE A CA 1
ATOM 1041 C C . ILE A 1 127 ? 27.233 0.692 -4.565 1.00 73.19 127 ILE A C 1
ATOM 1043 O O . ILE A 1 127 ? 26.591 0.609 -5.606 1.00 73.19 127 ILE A O 1
ATOM 1047 N N . PHE A 1 128 ? 28.525 1.027 -4.541 1.00 77.31 128 PHE A N 1
ATOM 1048 C CA . PHE A 1 128 ? 29.260 1.346 -5.761 1.00 77.31 128 PHE A CA 1
ATOM 1049 C C . PHE A 1 128 ? 29.268 0.169 -6.748 1.00 77.31 128 PHE A C 1
ATOM 1051 O O . PHE A 1 128 ? 28.966 0.358 -7.922 1.00 77.31 128 PHE A O 1
ATOM 1058 N N . ILE A 1 129 ? 29.531 -1.052 -6.266 1.00 77.56 129 ILE A N 1
ATOM 1059 C CA . ILE A 1 129 ? 29.479 -2.273 -7.089 1.00 77.56 129 ILE A CA 1
ATOM 1060 C C . ILE A 1 129 ? 28.071 -2.504 -7.651 1.00 77.56 129 ILE A C 1
ATOM 1062 O O . ILE A 1 129 ? 27.934 -2.867 -8.816 1.00 77.56 129 ILE A O 1
ATOM 1066 N N . LEU A 1 130 ? 27.024 -2.274 -6.855 1.00 73.88 130 LEU A N 1
ATOM 1067 C CA . LEU A 1 130 ? 25.639 -2.420 -7.302 1.00 73.88 130 LEU A CA 1
ATOM 1068 C C . LEU A 1 130 ? 25.299 -1.413 -8.407 1.00 73.88 130 LEU A C 1
ATOM 1070 O O . LEU A 1 130 ? 24.775 -1.814 -9.440 1.00 73.88 130 LEU A O 1
ATOM 1074 N N . ILE A 1 131 ? 25.649 -0.135 -8.232 1.00 76.69 131 ILE A N 1
ATOM 1075 C CA . ILE A 1 131 ? 25.446 0.905 -9.254 1.00 76.69 131 ILE A CA 1
ATOM 1076 C C . ILE A 1 131 ? 26.209 0.552 -10.534 1.00 76.69 131 ILE A C 1
ATOM 1078 O O . ILE A 1 131 ? 25.644 0.638 -11.624 1.00 76.69 131 ILE A O 1
ATOM 1082 N N . LEU A 1 132 ? 27.464 0.114 -10.410 1.00 80.88 132 LEU A N 1
ATOM 1083 C CA . LEU A 1 132 ? 28.279 -0.296 -11.551 1.00 80.88 132 LEU A CA 1
ATOM 1084 C C . LEU A 1 132 ? 27.663 -1.499 -12.280 1.00 80.88 132 LEU A C 1
ATOM 1086 O O . LEU A 1 132 ? 27.611 -1.507 -13.505 1.00 80.88 132 LEU A O 1
ATOM 1090 N N . SER A 1 133 ? 27.144 -2.480 -11.541 1.00 76.75 133 SER A N 1
ATOM 1091 C CA . SER A 1 133 ? 26.430 -3.631 -12.101 1.00 76.75 133 SER A CA 1
ATOM 1092 C C . SER A 1 133 ? 25.169 -3.205 -12.862 1.00 76.75 133 SER A C 1
ATOM 1094 O O . SER A 1 133 ? 24.981 -3.603 -14.011 1.00 76.75 133 SER A O 1
ATOM 1096 N N . CYS A 1 134 ? 24.346 -2.324 -12.280 1.00 74.62 134 CYS A N 1
ATOM 1097 C CA . CYS A 1 134 ? 23.170 -1.763 -12.953 1.00 74.62 134 CYS A CA 1
ATOM 1098 C C . CYS A 1 134 ? 23.553 -1.013 -14.238 1.00 74.62 134 CYS A C 1
ATOM 1100 O O . CYS A 1 134 ? 22.872 -1.147 -15.253 1.00 74.62 134 CYS A O 1
ATOM 1102 N N . TYR A 1 135 ? 24.656 -0.260 -14.211 1.00 78.62 135 TYR A N 1
ATOM 1103 C CA . TYR A 1 135 ? 25.168 0.462 -15.374 1.00 78.62 135 TYR A CA 1
ATOM 1104 C C . TYR A 1 135 ? 25.639 -0.487 -16.485 1.00 78.62 135 TYR A C 1
ATOM 1106 O O . TYR A 1 135 ? 25.245 -0.323 -17.637 1.00 78.62 135 TYR A O 1
ATOM 1114 N N . ILE A 1 136 ? 26.415 -1.523 -16.146 1.00 82.06 136 ILE A N 1
ATOM 1115 C CA . ILE A 1 136 ? 26.842 -2.557 -17.103 1.00 82.06 136 ILE A CA 1
ATOM 1116 C C . ILE A 1 136 ? 25.620 -3.260 -17.707 1.00 82.06 136 ILE A C 1
ATOM 1118 O O . ILE A 1 136 ? 25.552 -3.441 -18.919 1.00 82.06 136 ILE A O 1
ATOM 1122 N N . PHE A 1 137 ? 24.624 -3.609 -16.890 1.00 80.00 137 PHE A N 1
ATOM 1123 C CA . PHE A 1 137 ? 23.394 -4.248 -17.358 1.00 80.00 137 PHE A CA 1
ATOM 1124 C C . PHE A 1 137 ? 22.568 -3.344 -18.290 1.00 80.00 137 PHE A C 1
ATOM 1126 O O . PHE A 1 137 ? 22.045 -3.816 -19.303 1.00 80.00 137 PHE A O 1
ATOM 1133 N N . SER A 1 138 ? 22.495 -2.040 -18.000 1.00 73.88 138 SER A N 1
ATOM 1134 C CA . SER A 1 138 ? 21.901 -1.042 -18.900 1.00 73.88 138 SER A CA 1
ATOM 1135 C C . SER A 1 138 ? 22.646 -0.985 -20.235 1.00 73.88 138 SER A C 1
ATOM 1137 O O . SER A 1 138 ? 22.014 -1.015 -21.289 1.00 73.88 138 SER A O 1
ATOM 1139 N N . TYR A 1 139 ? 23.981 -0.993 -20.205 1.00 79.75 139 TYR A N 1
ATOM 1140 C CA . TYR A 1 139 ? 24.809 -0.949 -21.410 1.00 79.75 139 TYR A CA 1
ATOM 1141 C C . TYR A 1 139 ? 24.677 -2.213 -22.271 1.00 79.75 139 TYR A C 1
ATOM 1143 O O . TYR A 1 139 ? 24.568 -2.120 -23.491 1.00 79.75 139 TYR A O 1
ATOM 1151 N N . ILE A 1 140 ? 24.606 -3.394 -21.651 1.00 81.50 140 ILE A N 1
ATOM 1152 C CA . ILE A 1 140 ? 24.323 -4.658 -22.350 1.00 81.50 140 ILE A CA 1
ATOM 1153 C C . ILE A 1 140 ? 22.930 -4.614 -22.990 1.00 81.50 140 ILE A C 1
ATOM 1155 O O . ILE A 1 140 ? 22.775 -4.983 -24.150 1.00 81.50 140 ILE A O 1
ATOM 1159 N N . SER A 1 141 ? 21.923 -4.127 -22.263 1.00 73.69 141 SER A N 1
ATOM 1160 C CA . SER A 1 141 ? 20.557 -3.988 -22.789 1.00 73.69 141 SER A CA 1
ATOM 1161 C C . SER A 1 141 ? 20.493 -3.008 -23.965 1.00 73.69 141 SER A C 1
ATOM 1163 O O . SER A 1 141 ? 19.774 -3.250 -24.930 1.00 73.69 141 SER A O 1
ATOM 1165 N N . PHE A 1 142 ? 21.285 -1.934 -23.909 1.00 72.50 142 PHE A N 1
ATOM 1166 C CA . PHE A 1 142 ? 21.459 -0.984 -25.006 1.00 72.50 142 PHE A CA 1
ATOM 1167 C C . PHE A 1 142 ? 22.134 -1.625 -26.229 1.00 72.50 142 PHE A C 1
ATOM 1169 O O . PHE A 1 142 ? 21.637 -1.470 -27.338 1.00 72.50 142 PHE A O 1
ATOM 1176 N N . LEU A 1 143 ? 23.216 -2.389 -26.040 1.00 78.25 143 LEU A N 1
ATOM 1177 C CA . LEU A 1 143 ? 23.910 -3.105 -27.123 1.00 78.25 143 LEU A CA 1
ATOM 1178 C C . LEU A 1 143 ? 23.022 -4.137 -27.827 1.00 78.25 143 LEU A C 1
ATOM 1180 O O . LEU A 1 143 ? 23.165 -4.354 -29.026 1.00 78.25 143 LEU A O 1
ATOM 1184 N N . LEU A 1 144 ? 22.132 -4.784 -27.077 1.00 77.12 144 LEU A N 1
ATOM 1185 C CA . LEU A 1 144 ? 21.212 -5.803 -27.581 1.00 77.12 144 LEU A CA 1
ATOM 1186 C C . LEU A 1 144 ? 19.912 -5.221 -28.154 1.00 77.12 144 LEU A C 1
ATOM 1188 O O . LEU A 1 144 ? 19.023 -6.001 -28.490 1.00 77.12 144 LEU A O 1
ATOM 1192 N N . ASP A 1 145 ? 19.774 -3.889 -28.204 1.00 68.38 145 ASP A N 1
ATOM 11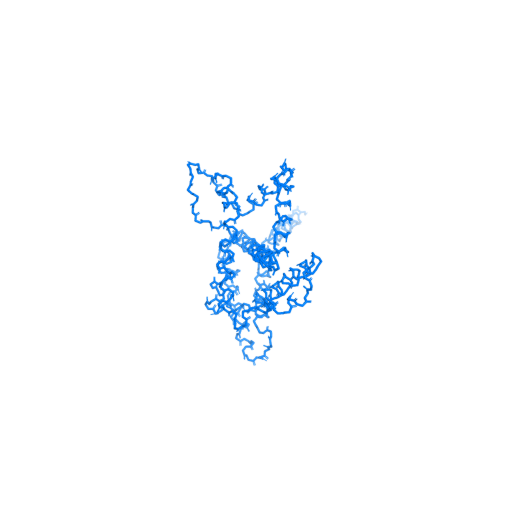93 C CA . ASP A 1 145 ? 18.541 -3.189 -28.590 1.00 68.38 145 ASP A CA 1
ATOM 1194 C C . ASP A 1 145 ? 17.309 -3.763 -27.867 1.00 68.38 145 ASP A C 1
ATOM 1196 O O . ASP A 1 145 ? 16.252 -4.015 -28.438 1.00 68.38 145 ASP A O 1
ATOM 1200 N N . SER A 1 146 ? 17.455 -4.048 -26.563 1.00 68.56 146 SER A N 1
ATOM 1201 C CA . SER A 1 146 ? 16.447 -4.779 -25.792 1.00 68.56 146 SER A CA 1
ATOM 1202 C C . SER A 1 146 ? 16.025 -4.076 -24.502 1.00 68.56 146 SER A C 1
ATOM 1204 O O . SER A 1 146 ? 16.844 -3.581 -23.733 1.00 68.56 146 SER A O 1
ATOM 1206 N N . ASN A 1 147 ? 14.710 -4.007 -24.275 1.00 68.25 147 ASN A N 1
ATOM 1207 C CA . ASN A 1 147 ? 14.100 -3.180 -23.229 1.00 68.25 147 ASN A CA 1
ATOM 1208 C C . ASN A 1 147 ? 14.116 -3.861 -21.850 1.00 68.25 147 ASN A C 1
ATOM 1210 O O . ASN A 1 147 ? 13.457 -3.401 -20.915 1.00 68.25 147 ASN A O 1
ATOM 1214 N N . TRP A 1 148 ? 14.879 -4.951 -21.704 1.00 72.06 148 TRP A N 1
ATOM 1215 C CA . TRP A 1 148 ? 14.981 -5.741 -20.477 1.00 72.06 148 TRP A CA 1
ATOM 1216 C C . TRP A 1 148 ? 15.323 -4.900 -19.257 1.00 72.06 148 TRP A C 1
ATOM 1218 O O . TRP A 1 148 ? 14.714 -5.096 -18.208 1.00 72.06 148 TRP A O 1
ATOM 1228 N N . TYR A 1 149 ? 16.237 -3.936 -19.400 1.00 71.81 149 TYR A N 1
ATOM 1229 C CA . TYR A 1 149 ? 16.570 -3.006 -18.326 1.00 71.81 149 TYR A CA 1
ATOM 1230 C C . TYR A 1 149 ? 15.325 -2.268 -17.817 1.00 71.81 149 TYR A C 1
ATOM 1232 O O . TYR A 1 149 ? 14.985 -2.359 -16.639 1.00 71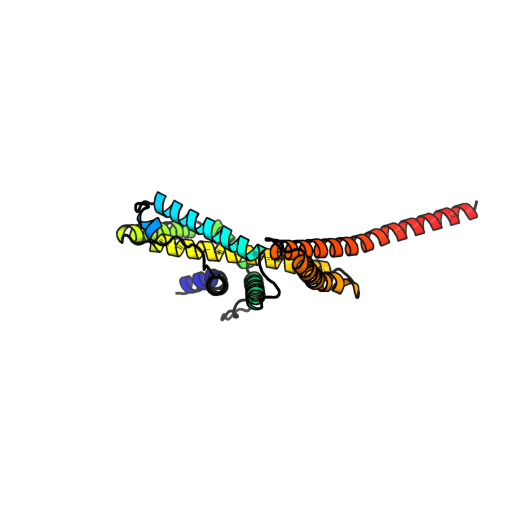.81 149 TYR A O 1
ATOM 1240 N N . VAL A 1 150 ? 14.593 -1.593 -18.705 1.00 71.62 150 VAL A N 1
ATOM 1241 C CA . VAL A 1 150 ? 13.415 -0.801 -18.322 1.00 71.62 150 VAL A CA 1
ATOM 1242 C C . VAL A 1 150 ? 12.334 -1.692 -17.713 1.00 71.62 150 VAL A C 1
ATOM 1244 O O . VAL A 1 150 ? 11.797 -1.355 -16.664 1.00 71.62 150 VAL A O 1
ATOM 1247 N N . ILE A 1 151 ? 12.057 -2.851 -18.317 1.00 73.06 151 ILE A N 1
ATOM 1248 C CA . ILE A 1 151 ? 11.025 -3.786 -17.843 1.00 73.06 151 ILE A CA 1
ATOM 1249 C C . ILE A 1 151 ? 11.359 -4.304 -16.441 1.00 73.06 151 ILE A C 1
ATOM 1251 O O . ILE A 1 151 ? 10.530 -4.229 -15.535 1.00 73.06 151 ILE A O 1
ATOM 1255 N N . LEU A 1 152 ? 12.582 -4.796 -16.242 1.00 74.56 152 LEU A N 1
ATOM 1256 C CA . LEU A 1 152 ? 13.012 -5.393 -14.981 1.00 74.56 152 LEU A CA 1
ATOM 1257 C C . LEU A 1 152 ? 13.036 -4.360 -13.849 1.00 74.56 152 LEU A C 1
ATOM 1259 O O . LEU A 1 152 ? 12.512 -4.620 -12.764 1.00 74.56 152 LEU A O 1
ATOM 1263 N N . PHE A 1 153 ? 13.566 -3.161 -14.105 1.00 73.88 153 PHE A N 1
ATOM 1264 C CA . PHE A 1 153 ? 13.550 -2.087 -13.113 1.00 73.88 153 PHE A CA 1
ATOM 1265 C C . PHE A 1 153 ? 12.138 -1.563 -12.844 1.00 73.88 153 PHE A C 1
ATOM 1267 O O . PHE A 1 153 ? 11.823 -1.275 -11.689 1.00 73.88 153 PHE A O 1
ATOM 1274 N N . SER A 1 154 ? 11.260 -1.489 -13.851 1.00 76.06 154 SER A N 1
ATOM 1275 C CA . SER A 1 154 ? 9.846 -1.150 -13.645 1.00 76.06 154 SER A CA 1
ATOM 1276 C C . SER A 1 154 ? 9.150 -2.161 -12.736 1.00 76.06 154 SER A C 1
ATOM 1278 O O . SER A 1 154 ? 8.502 -1.739 -11.782 1.00 76.06 154 SER A O 1
ATOM 1280 N N . ILE A 1 155 ? 9.351 -3.466 -12.947 1.00 76.38 155 ILE A N 1
ATOM 1281 C CA . ILE A 1 155 ? 8.809 -4.514 -12.068 1.00 76.38 155 ILE A CA 1
ATOM 1282 C C . ILE A 1 155 ? 9.316 -4.325 -10.636 1.00 76.38 155 ILE A C 1
ATOM 1284 O O . ILE A 1 155 ? 8.518 -4.327 -9.698 1.00 76.38 155 ILE A O 1
ATOM 1288 N N . PHE A 1 156 ? 10.617 -4.090 -10.442 1.00 75.44 156 PHE A N 1
ATOM 1289 C CA . PHE A 1 156 ? 11.138 -3.827 -9.101 1.00 75.44 156 PHE A CA 1
ATOM 1290 C C . PHE A 1 156 ? 10.552 -2.560 -8.467 1.00 75.44 156 PHE A C 1
ATOM 1292 O O . PHE A 1 156 ? 10.255 -2.553 -7.272 1.00 75.44 156 PHE A O 1
ATOM 1299 N N . GLY A 1 157 ? 10.330 -1.511 -9.259 1.00 75.94 157 GLY A N 1
ATOM 1300 C CA . GLY A 1 157 ? 9.652 -0.294 -8.818 1.00 75.94 157 GLY A CA 1
ATOM 1301 C C . GLY A 1 157 ? 8.215 -0.555 -8.364 1.00 75.94 157 GLY A C 1
ATOM 1302 O O . GLY A 1 157 ? 7.818 -0.101 -7.292 1.00 75.94 157 GLY A O 1
ATOM 1303 N N . TRP A 1 158 ? 7.448 -1.334 -9.127 1.00 80.44 158 TRP A N 1
ATOM 1304 C CA . TRP A 1 158 ? 6.073 -1.706 -8.785 1.00 80.44 158 TRP A CA 1
ATOM 1305 C C . TRP A 1 158 ? 6.005 -2.514 -7.487 1.00 80.44 158 TRP A C 1
ATOM 1307 O O . TRP A 1 158 ? 5.207 -2.209 -6.601 1.00 80.44 158 TRP A O 1
ATOM 1317 N N . LEU A 1 159 ? 6.895 -3.497 -7.337 1.00 80.44 159 LEU A N 1
ATOM 1318 C CA . LEU A 1 159 ? 6.988 -4.341 -6.143 1.00 80.44 159 LEU A CA 1
ATOM 1319 C C . LEU A 1 159 ? 7.392 -3.532 -4.900 1.00 80.44 159 LEU A C 1
ATOM 1321 O O . LEU A 1 159 ? 6.857 -3.759 -3.811 1.00 80.44 159 LEU A O 1
ATOM 1325 N N . SER A 1 160 ? 8.265 -2.534 -5.068 1.00 79.88 160 SER A N 1
ATOM 1326 C CA . SER A 1 160 ? 8.619 -1.581 -4.011 1.00 79.88 160 SER A CA 1
ATOM 1327 C C . SER A 1 160 ? 7.417 -0.735 -3.572 1.00 79.88 160 SER A C 1
ATOM 1329 O O . SER A 1 160 ? 7.131 -0.652 -2.378 1.00 79.88 160 SER A O 1
ATOM 1331 N N . ILE A 1 161 ? 6.653 -0.175 -4.520 1.00 82.88 161 ILE A N 1
ATOM 1332 C CA . ILE A 1 161 ? 5.446 0.619 -4.224 1.00 82.88 161 ILE A CA 1
ATOM 1333 C C . ILE A 1 161 ? 4.421 -0.210 -3.446 1.00 82.88 161 ILE A C 1
ATOM 1335 O O . ILE A 1 161 ? 3.930 0.237 -2.408 1.00 82.88 161 ILE A O 1
ATOM 1339 N N . ILE A 1 162 ? 4.137 -1.427 -3.919 1.00 82.88 162 ILE A N 1
ATOM 1340 C CA . ILE A 1 162 ? 3.249 -2.378 -3.242 1.00 82.88 162 ILE A CA 1
ATOM 1341 C C . ILE A 1 162 ? 3.705 -2.599 -1.795 1.00 82.88 162 ILE A C 1
ATOM 1343 O O . ILE A 1 162 ? 2.898 -2.487 -0.873 1.00 82.88 162 ILE A O 1
ATOM 1347 N N . SER A 1 163 ? 4.995 -2.873 -1.587 1.00 80.31 163 SER A N 1
ATOM 1348 C CA . SER A 1 163 ? 5.555 -3.154 -0.260 1.00 80.31 163 SER A CA 1
ATOM 1349 C C . SER A 1 163 ? 5.458 -1.950 0.683 1.00 80.31 163 SER A C 1
ATOM 1351 O O . SER A 1 163 ? 5.062 -2.096 1.838 1.00 80.31 163 SER A O 1
ATOM 1353 N N . ILE A 1 164 ? 5.759 -0.742 0.195 1.00 82.94 164 ILE A N 1
ATOM 1354 C CA . ILE A 1 164 ? 5.655 0.498 0.982 1.00 82.94 164 ILE A CA 1
ATOM 1355 C C . ILE A 1 164 ? 4.208 0.738 1.420 1.00 82.94 164 ILE A C 1
ATOM 1357 O O . ILE A 1 164 ? 3.946 1.042 2.583 1.00 82.94 164 ILE A O 1
ATOM 1361 N N . ILE A 1 165 ? 3.252 0.592 0.506 1.00 86.56 165 ILE A N 1
ATOM 1362 C CA . ILE A 1 165 ? 1.840 0.847 0.807 1.00 86.56 165 ILE A CA 1
ATOM 1363 C C . ILE A 1 165 ? 1.285 -0.219 1.756 1.00 86.56 165 ILE A C 1
ATOM 1365 O O . ILE A 1 165 ? 0.580 0.101 2.712 1.00 86.56 165 ILE A O 1
ATOM 1369 N N . SER A 1 166 ? 1.681 -1.469 1.553 1.00 85.81 166 SER A N 1
ATOM 1370 C CA . SER A 1 166 ? 1.386 -2.591 2.437 1.00 85.81 166 SER A CA 1
ATOM 1371 C C . SER A 1 166 ? 1.880 -2.360 3.877 1.00 85.81 166 SER A C 1
ATOM 1373 O O . SER A 1 166 ? 1.122 -2.575 4.831 1.00 85.81 166 SER A O 1
ATOM 1375 N N . LEU A 1 167 ? 3.100 -1.836 4.052 1.00 82.19 167 LEU A N 1
ATOM 1376 C CA . LEU A 1 167 ? 3.632 -1.407 5.352 1.00 82.19 167 LEU A CA 1
ATOM 1377 C C . LEU A 1 167 ? 2.775 -0.321 6.001 1.00 82.19 167 LEU A C 1
ATOM 1379 O O . LEU A 1 167 ? 2.445 -0.423 7.183 1.00 82.19 167 LEU A O 1
ATOM 1383 N N . ILE A 1 168 ? 2.417 0.715 5.239 1.00 85.12 168 ILE A N 1
ATOM 1384 C CA . ILE A 1 168 ? 1.614 1.838 5.737 1.00 85.12 168 ILE A CA 1
ATOM 1385 C C . ILE A 1 168 ? 0.249 1.339 6.220 1.00 85.12 168 ILE A C 1
ATOM 1387 O O . ILE A 1 168 ? -0.147 1.635 7.348 1.00 85.12 168 ILE A O 1
ATOM 1391 N N . ILE A 1 169 ? -0.449 0.540 5.407 1.00 86.94 169 ILE A N 1
ATOM 1392 C CA . ILE A 1 169 ? -1.761 -0.030 5.752 1.00 86.94 169 ILE A CA 1
ATOM 1393 C C . ILE A 1 169 ? -1.661 -0.899 7.005 1.00 86.94 169 ILE A C 1
ATOM 1395 O O . ILE A 1 169 ? -2.470 -0.768 7.923 1.00 86.94 169 ILE A O 1
ATOM 1399 N N . THR A 1 170 ? -0.637 -1.746 7.080 1.00 85.06 170 THR A N 1
ATOM 1400 C CA . THR A 1 170 ? -0.413 -2.605 8.246 1.00 85.06 170 THR A CA 1
ATOM 1401 C C . THR A 1 170 ? -0.147 -1.789 9.502 1.00 85.06 170 THR A C 1
ATOM 1403 O O . THR A 1 170 ? -0.698 -2.088 10.559 1.00 85.06 170 THR A O 1
ATOM 1406 N N . HIS A 1 171 ? 0.653 -0.727 9.404 1.00 82.56 171 HIS A N 1
ATOM 1407 C CA . HIS A 1 171 ? 0.934 0.142 10.539 1.00 82.56 171 HIS A CA 1
ATOM 1408 C C . HIS A 1 171 ? -0.329 0.851 11.044 1.00 82.56 171 HIS A C 1
ATOM 1410 O O . HIS A 1 171 ? -0.551 0.915 12.253 1.00 82.56 171 HIS A O 1
ATOM 1416 N N . LEU A 1 172 ? -1.193 1.319 10.136 1.00 85.94 172 LEU A N 1
ATOM 1417 C CA . LEU A 1 172 ? -2.495 1.890 10.492 1.00 85.94 172 LEU A CA 1
ATOM 1418 C C . LEU A 1 172 ? -3.393 0.866 11.199 1.00 85.94 172 LEU A C 1
ATOM 1420 O O . LEU A 1 172 ? -4.045 1.199 12.188 1.00 85.94 172 LEU A O 1
ATOM 1424 N N . LEU A 1 173 ? -3.392 -0.386 10.741 1.00 86.94 173 LEU A N 1
ATOM 1425 C CA . LEU A 1 173 ? -4.165 -1.467 11.352 1.00 86.94 173 LEU A CA 1
ATOM 1426 C C . LEU A 1 173 ? -3.620 -1.842 12.740 1.00 86.94 173 LEU A C 1
ATOM 1428 O O . LEU A 1 173 ? -4.391 -1.981 13.686 1.00 86.94 173 LEU A O 1
ATOM 1432 N N . LEU A 1 174 ? -2.300 -1.938 12.908 1.00 83.75 174 LEU A N 1
ATOM 1433 C CA . LEU A 1 174 ? -1.677 -2.170 14.216 1.00 83.75 174 LEU A CA 1
ATOM 1434 C C . LEU A 1 174 ? -1.948 -1.017 15.189 1.00 83.75 174 LEU A C 1
ATOM 1436 O O . LEU A 1 174 ? -2.210 -1.257 16.367 1.00 83.75 174 LEU A O 1
ATOM 1440 N N . LEU A 1 175 ? -1.923 0.229 14.707 1.00 82.69 175 LEU A N 1
ATOM 1441 C CA . LEU A 1 175 ? -2.294 1.400 15.498 1.00 82.69 175 LEU A CA 1
ATOM 1442 C C . LEU A 1 175 ? -3.761 1.324 15.939 1.00 82.69 175 LEU A C 1
ATOM 1444 O O . LEU A 1 175 ? -4.056 1.596 17.105 1.00 82.69 175 LEU A O 1
ATOM 1448 N N . LEU A 1 176 ? -4.664 0.923 15.041 1.00 85.06 176 LEU A N 1
ATOM 1449 C CA . LEU A 1 176 ? -6.073 0.687 15.349 1.00 85.06 176 LEU A CA 1
ATOM 1450 C C . LEU A 1 176 ? -6.228 -0.383 16.437 1.00 85.06 176 LEU A C 1
ATOM 1452 O O . LEU A 1 176 ? -6.910 -0.128 17.430 1.00 85.06 176 LEU A O 1
ATOM 1456 N N . ILE A 1 177 ? -5.564 -1.536 16.290 1.00 84.94 177 ILE A N 1
ATOM 1457 C CA . ILE A 1 177 ? -5.610 -2.626 17.275 1.00 84.94 177 ILE A CA 1
ATOM 1458 C C . ILE A 1 177 ? -5.109 -2.134 18.628 1.00 84.94 177 ILE A C 1
ATOM 1460 O O . ILE A 1 177 ? -5.841 -2.195 19.612 1.00 84.94 177 ILE A O 1
ATOM 1464 N N . LYS A 1 178 ? -3.907 -1.552 18.667 1.00 83.81 178 LYS A N 1
ATOM 1465 C CA . LYS A 1 178 ? -3.292 -1.047 19.896 1.00 83.81 178 LYS A CA 1
ATOM 1466 C C . LYS A 1 178 ? -4.178 -0.019 20.601 1.00 83.81 178 LYS A C 1
ATOM 1468 O O . LYS A 1 178 ? -4.386 -0.107 21.806 1.00 83.81 178 LYS A O 1
ATOM 1473 N N . THR A 1 179 ? -4.722 0.941 19.854 1.00 83.31 179 THR A N 1
ATOM 1474 C CA . THR A 1 179 ? -5.590 1.985 20.423 1.00 83.31 179 THR A CA 1
ATOM 1475 C C . THR A 1 179 ? -6.898 1.399 20.948 1.00 83.31 179 THR A C 1
ATOM 1477 O O . THR A 1 179 ? -7.454 1.895 21.926 1.00 83.31 179 THR A O 1
ATOM 1480 N N . THR A 1 180 ? -7.391 0.336 20.316 1.00 84.31 180 THR A N 1
ATOM 1481 C CA . THR A 1 180 ? -8.617 -0.342 20.733 1.00 84.31 180 THR A CA 1
ATOM 1482 C C . THR A 1 180 ? -8.388 -1.249 21.944 1.00 84.31 180 THR A C 1
ATOM 1484 O O . THR A 1 180 ? -9.253 -1.322 22.814 1.00 84.31 180 THR A O 1
ATOM 1487 N N . ASP A 1 181 ? -7.215 -1.871 22.062 1.00 82.31 181 ASP A N 1
ATOM 1488 C CA . ASP A 1 181 ? -6.825 -2.692 23.215 1.00 82.31 181 ASP A CA 1
ATOM 1489 C C . ASP A 1 181 ? -6.653 -1.863 24.499 1.00 82.31 181 ASP A C 1
ATOM 1491 O O . ASP A 1 181 ? -6.962 -2.342 25.589 1.00 82.31 181 ASP A O 1
ATOM 1495 N N . GLU A 1 182 ? -6.264 -0.586 24.389 1.00 82.19 182 GLU A N 1
ATOM 1496 C CA . GLU A 1 182 ? -6.272 0.370 25.513 1.00 82.19 182 GLU A CA 1
ATOM 1497 C C . GLU A 1 182 ? -7.697 0.630 26.068 1.00 82.19 182 GLU A C 1
ATOM 1499 O O . GLU A 1 182 ? -7.882 1.145 27.180 1.00 82.19 182 GLU A O 1
ATOM 1504 N N . ILE A 1 183 ? -8.751 0.292 25.318 1.00 81.88 183 ILE A N 1
ATOM 1505 C CA . ILE A 1 183 ? -10.140 0.496 25.733 1.00 81.88 183 ILE A CA 1
ATOM 1506 C C . ILE A 1 183 ? -10.600 -0.693 26.583 1.00 81.88 183 ILE A C 1
ATOM 1508 O O . ILE A 1 183 ? -11.011 -1.731 26.090 1.00 81.88 183 ILE A O 1
ATOM 1512 N N . GLU A 1 184 ? -10.634 -0.519 27.900 1.00 77.62 184 GLU A N 1
ATOM 1513 C CA . GLU A 1 184 ? -11.218 -1.538 28.787 1.00 77.62 184 GLU A CA 1
ATOM 1514 C C . GLU A 1 184 ? -12.731 -1.781 28.578 1.00 77.62 184 GLU A C 1
ATOM 1516 O O . GLU A 1 184 ? -13.518 -0.849 28.355 1.00 77.62 184 GLU A O 1
ATOM 1521 N N . GLY A 1 185 ? -13.147 -3.040 28.764 1.00 80.75 185 GLY A N 1
ATOM 1522 C CA . GLY A 1 185 ? -14.545 -3.483 28.810 1.00 80.75 185 GLY A CA 1
ATOM 1523 C C . GLY A 1 185 ? -15.174 -3.783 27.444 1.00 80.75 185 GLY A C 1
ATOM 1524 O O . GLY A 1 185 ? -14.499 -3.884 26.424 1.00 80.75 185 GLY A O 1
ATOM 1525 N N . LYS A 1 186 ? -16.510 -3.911 27.404 1.00 83.38 186 LYS A N 1
ATOM 1526 C CA . LYS A 1 186 ? -17.268 -4.213 26.167 1.00 83.38 186 LYS A CA 1
ATOM 1527 C C . LYS A 1 186 ? -17.161 -3.115 25.093 1.00 83.38 186 LYS A C 1
ATOM 1529 O O . LYS A 1 186 ? -17.449 -3.372 23.931 1.00 83.38 186 LYS A O 1
ATOM 1534 N N . LYS A 1 187 ? -16.721 -1.905 25.461 1.00 81.31 187 LYS A N 1
ATOM 1535 C CA . LYS A 1 187 ? -16.560 -0.769 24.537 1.00 81.31 187 LYS A CA 1
ATOM 1536 C C . LYS A 1 187 ? -15.423 -0.958 23.530 1.00 81.31 187 LYS A C 1
ATOM 1538 O O . LYS A 1 187 ? -15.444 -0.295 22.501 1.00 81.31 187 LYS A O 1
ATOM 1543 N N . LYS A 1 188 ? -14.489 -1.881 23.780 1.00 84.12 188 LYS A N 1
ATOM 1544 C CA . LYS A 1 188 ? -13.416 -2.223 22.835 1.00 84.12 188 LYS A CA 1
ATOM 1545 C C . LYS A 1 188 ? -13.922 -2.779 21.507 1.00 84.12 188 LYS A C 1
ATOM 1547 O O . LYS A 1 188 ? -13.249 -2.676 20.499 1.00 84.12 188 LYS A O 1
ATOM 1552 N N . TYR A 1 189 ? -15.119 -3.362 21.482 1.00 86.25 189 TYR A N 1
ATOM 1553 C CA . TYR A 1 189 ? -15.673 -3.921 20.250 1.00 86.25 189 TYR A CA 1
ATOM 1554 C C . TYR A 1 189 ? -16.313 -2.859 19.346 1.00 86.25 189 TYR A C 1
ATOM 1556 O O . TYR A 1 189 ? -16.562 -3.138 18.179 1.00 86.25 189 TYR A O 1
ATOM 1564 N N . LEU A 1 190 ? -16.563 -1.642 19.853 1.00 86.75 190 LEU A N 1
ATOM 1565 C CA . LEU A 1 190 ? -17.244 -0.592 19.090 1.00 86.75 190 LEU A CA 1
ATOM 1566 C C . LEU A 1 190 ? -16.495 -0.201 17.807 1.00 86.75 190 LEU A C 1
ATOM 1568 O O . LEU A 1 190 ? -17.147 -0.238 16.768 1.00 86.75 190 LEU A O 1
ATOM 1572 N N . PRO A 1 191 ? -15.176 0.097 17.821 1.00 86.69 191 PRO A N 1
ATOM 1573 C CA . PRO A 1 191 ? -14.444 0.423 16.593 1.00 86.69 191 PRO A CA 1
ATOM 1574 C C . PRO A 1 191 ? -14.471 -0.711 15.556 1.00 86.69 191 PRO A C 1
ATOM 1576 O O . PRO A 1 191 ? -14.640 -0.467 14.363 1.00 86.69 191 PRO A O 1
ATOM 1579 N N . TYR A 1 192 ? -14.363 -1.964 16.012 1.00 87.12 192 TYR A N 1
ATOM 1580 C CA . TYR A 1 192 ? -14.377 -3.134 15.131 1.00 87.12 192 TYR A CA 1
ATOM 1581 C C . TYR A 1 192 ? -15.747 -3.412 14.516 1.00 87.12 192 TYR A C 1
ATOM 1583 O O . TYR A 1 192 ? -15.809 -3.880 13.388 1.00 87.12 192 TYR A O 1
ATOM 1591 N N . ILE A 1 193 ? -16.838 -3.140 15.236 1.00 88.69 193 ILE A N 1
ATOM 1592 C CA . ILE A 1 193 ? -18.206 -3.312 14.726 1.00 88.69 193 ILE A CA 1
ATOM 1593 C C . ILE A 1 193 ? -18.601 -2.128 13.841 1.00 88.69 193 ILE A C 1
ATOM 1595 O O . ILE A 1 193 ? -19.262 -2.309 12.819 1.00 88.69 193 ILE A O 1
ATOM 1599 N N . SER A 1 194 ? -18.181 -0.911 14.197 1.00 88.31 194 SER A N 1
ATOM 1600 C CA . SER A 1 194 ? -18.515 0.284 13.428 1.00 88.31 194 SER A CA 1
ATOM 1601 C C . SER A 1 194 ? -17.906 0.273 12.037 1.00 88.31 194 SER A C 1
ATOM 1603 O O . SER A 1 194 ? -18.531 0.783 11.115 1.00 88.31 194 SER A O 1
ATOM 1605 N N . MET A 1 195 ? -16.721 -0.316 11.872 1.00 88.31 195 MET A N 1
ATOM 1606 C CA . MET A 1 195 ? -16.030 -0.389 10.587 1.00 88.31 195 MET A CA 1
ATOM 1607 C C . MET A 1 195 ? -16.868 -1.125 9.511 1.00 88.31 195 MET A C 1
ATOM 1609 O O . MET A 1 195 ? -17.298 -0.472 8.561 1.00 88.31 195 MET A O 1
ATOM 1613 N N . PRO A 1 196 ? -17.240 -2.414 9.654 1.00 89.75 196 PRO A N 1
ATOM 1614 C CA . PRO A 1 196 ? -18.090 -3.087 8.672 1.00 89.75 196 PRO A CA 1
ATOM 1615 C C . PRO A 1 196 ? -19.500 -2.487 8.608 1.00 89.75 196 PRO A C 1
ATOM 1617 O O . PRO A 1 196 ? -20.065 -2.374 7.522 1.00 89.75 196 PRO A O 1
ATOM 1620 N N . PHE A 1 197 ? -20.070 -2.058 9.741 1.00 91.44 197 PHE A N 1
ATOM 1621 C CA . PHE A 1 197 ? -21.429 -1.513 9.768 1.00 91.44 197 PHE A CA 1
ATOM 1622 C C . PHE A 1 197 ? -21.553 -0.203 8.980 1.00 91.44 197 PHE A C 1
ATOM 1624 O O . PHE A 1 197 ? -22.470 -0.049 8.178 1.00 91.44 197 PHE A O 1
ATOM 1631 N N . SER A 1 198 ? -20.615 0.728 9.171 1.00 92.56 198 SER A N 1
ATOM 1632 C CA . SER A 1 198 ? -20.603 2.011 8.457 1.00 92.56 198 SER A CA 1
ATOM 1633 C C . SER A 1 198 ? -20.377 1.844 6.959 1.00 92.56 198 SER A C 1
ATOM 1635 O O . SER A 1 198 ? -21.027 2.529 6.170 1.00 92.56 198 SER A O 1
ATOM 1637 N N . TYR A 1 199 ? -19.525 0.895 6.564 1.00 92.56 199 TYR A N 1
ATOM 1638 C CA . TYR A 1 199 ? -19.320 0.563 5.161 1.00 92.56 199 TYR A CA 1
ATOM 1639 C C . TYR A 1 199 ? -20.602 0.020 4.515 1.00 92.56 199 TYR A C 1
ATOM 1641 O O . TYR A 1 199 ? -21.052 0.555 3.503 1.00 92.56 199 TYR A O 1
ATOM 1649 N N . ILE A 1 200 ? -21.242 -0.986 5.125 1.00 91.88 200 ILE A N 1
ATOM 1650 C CA . ILE A 1 200 ? -22.484 -1.586 4.607 1.00 91.88 200 ILE A CA 1
ATOM 1651 C C . ILE A 1 200 ? -23.608 -0.548 4.540 1.00 91.88 200 ILE A C 1
ATOM 1653 O O . ILE A 1 200 ? -24.316 -0.476 3.537 1.00 91.88 200 ILE A O 1
ATOM 1657 N N . LEU A 1 201 ? -23.759 0.282 5.576 1.00 91.75 201 LEU A N 1
ATOM 1658 C CA . LEU A 1 201 ? -24.786 1.320 5.612 1.00 91.75 201 LEU A CA 1
ATOM 1659 C C . LEU A 1 201 ? -24.610 2.328 4.468 1.00 91.75 201 LEU A C 1
ATOM 1661 O O . LEU A 1 201 ? -25.589 2.662 3.802 1.00 91.75 201 LEU A O 1
ATOM 1665 N N . MET A 1 202 ? -23.377 2.772 4.195 1.00 91.69 202 MET A N 1
ATOM 1666 C CA . MET A 1 202 ? -23.125 3.671 3.066 1.00 91.69 202 MET A CA 1
ATOM 1667 C C . MET A 1 202 ? -23.316 2.990 1.716 1.00 91.69 202 MET A C 1
ATOM 1669 O O . MET A 1 202 ? -23.870 3.619 0.819 1.00 91.69 202 MET A O 1
ATOM 1673 N N . ARG A 1 203 ? -22.952 1.708 1.571 1.00 90.50 203 ARG A N 1
ATOM 1674 C CA . ARG A 1 203 ? -23.240 0.945 0.344 1.00 90.50 203 ARG A CA 1
ATOM 1675 C C . ARG A 1 203 ? -24.743 0.867 0.083 1.00 90.50 203 ARG A C 1
ATOM 1677 O O . ARG A 1 203 ? -25.167 1.094 -1.045 1.00 90.50 203 ARG A O 1
ATOM 1684 N N . LEU A 1 204 ? -25.551 0.624 1.117 1.00 90.00 204 LEU A N 1
ATOM 1685 C CA . LEU A 1 204 ? -27.012 0.621 1.005 1.00 90.00 204 LEU A CA 1
ATOM 1686 C C . LEU A 1 204 ? -27.565 2.001 0.646 1.00 90.00 204 LEU A C 1
ATOM 1688 O O . LEU A 1 204 ? -28.426 2.098 -0.218 1.00 90.00 204 LEU A O 1
ATOM 1692 N N . LEU A 1 205 ? -27.068 3.071 1.266 1.00 89.75 205 LEU A N 1
ATOM 1693 C CA . LEU A 1 205 ? -27.519 4.435 0.979 1.00 89.75 205 LEU A CA 1
ATOM 1694 C C . LEU A 1 205 ? -27.176 4.846 -0.462 1.00 89.75 205 LEU A C 1
ATOM 1696 O O . LEU A 1 205 ? -28.027 5.352 -1.193 1.00 89.75 205 LEU A O 1
ATOM 1700 N N . LEU A 1 206 ? -25.942 4.587 -0.896 1.00 89.25 206 LEU A N 1
ATOM 1701 C CA . LEU A 1 206 ? -25.450 4.956 -2.225 1.00 89.25 206 LEU A CA 1
ATOM 1702 C C . LEU A 1 206 ? -26.027 4.076 -3.338 1.00 89.25 206 LEU A C 1
ATOM 1704 O O . LEU A 1 206 ? -26.121 4.539 -4.474 1.00 89.25 206 LEU A O 1
ATOM 1708 N N . PHE A 1 207 ? -26.513 2.875 -3.014 1.00 85.94 207 PHE A N 1
ATOM 1709 C CA . PHE A 1 207 ? -27.312 2.069 -3.937 1.00 85.94 207 PHE A CA 1
ATOM 1710 C C . PHE A 1 207 ? -28.565 2.819 -4.425 1.00 85.94 207 PHE A C 1
ATOM 1712 O O . PHE A 1 207 ? -28.937 2.691 -5.591 1.00 85.94 207 PHE A O 1
ATOM 1719 N N . TYR A 1 208 ? -29.180 3.651 -3.574 1.00 86.56 208 TYR A N 1
ATOM 1720 C CA . TYR A 1 208 ? -30.354 4.451 -3.943 1.00 86.56 208 TYR A CA 1
ATOM 1721 C C . TYR A 1 208 ? -30.007 5.761 -4.664 1.00 86.56 208 TYR A C 1
ATOM 1723 O O . TYR A 1 208 ? -30.769 6.192 -5.525 1.00 86.56 208 TYR A O 1
ATOM 1731 N N . ILE A 1 209 ? -28.878 6.400 -4.331 1.00 83.69 209 ILE A N 1
ATOM 1732 C CA . ILE A 1 209 ? -28.512 7.735 -4.852 1.00 83.69 209 ILE A CA 1
ATOM 1733 C C . ILE A 1 209 ? -27.671 7.659 -6.140 1.00 83.69 209 ILE A C 1
ATOM 1735 O O . ILE A 1 209 ? -27.626 8.640 -6.871 1.00 83.69 209 ILE A O 1
ATOM 1739 N N . LYS A 1 210 ? -27.060 6.501 -6.444 1.00 80.69 210 LYS A N 1
ATOM 1740 C CA . LYS A 1 210 ? -26.188 6.221 -7.605 1.00 80.69 210 LYS A CA 1
ATOM 1741 C C . LYS A 1 210 ? -25.193 7.345 -7.919 1.00 80.69 210 LYS A C 1
ATOM 1743 O O . LYS A 1 210 ? -25.487 8.286 -8.649 1.00 80.69 210 LYS A O 1
ATOM 1748 N N . THR A 1 211 ? -23.967 7.194 -7.431 1.00 83.56 211 THR A N 1
ATOM 1749 C CA . THR A 1 211 ? -22.850 8.097 -7.736 1.00 83.56 211 THR A CA 1
ATOM 1750 C C . THR A 1 211 ? -21.684 7.326 -8.350 1.00 83.56 211 THR A C 1
ATOM 1752 O O . THR A 1 211 ? -21.521 6.137 -8.093 1.00 83.56 211 THR A O 1
ATOM 1755 N N . GLU A 1 212 ? -20.846 8.003 -9.138 1.00 83.44 212 GLU A N 1
ATOM 1756 C CA . GLU A 1 212 ? -19.639 7.406 -9.744 1.00 83.44 212 GLU A CA 1
ATOM 1757 C C . GLU A 1 212 ? -18.548 7.057 -8.713 1.00 83.44 212 GLU A C 1
ATOM 1759 O O . GLU A 1 212 ? -17.624 6.307 -9.008 1.00 83.44 212 GLU A O 1
ATOM 1764 N N . TYR A 1 213 ? -18.660 7.590 -7.492 1.00 85.38 213 TYR A N 1
ATOM 1765 C CA . TYR A 1 213 ? -17.679 7.444 -6.410 1.00 85.38 213 TYR A CA 1
ATOM 1766 C C . TYR A 1 213 ? -18.229 6.638 -5.229 1.00 85.38 213 TYR A C 1
ATOM 1768 O O . TYR A 1 213 ? -17.803 6.826 -4.087 1.00 85.38 213 TYR A O 1
ATOM 1776 N N . ASP A 1 214 ? -19.204 5.767 -5.476 1.00 88.31 214 ASP A N 1
ATOM 1777 C CA . ASP A 1 214 ? -19.926 5.021 -4.448 1.00 88.31 214 ASP A CA 1
ATOM 1778 C C . ASP A 1 214 ? -18.993 4.217 -3.516 1.00 88.31 214 ASP A C 1
ATOM 1780 O O . ASP A 1 214 ? -19.116 4.270 -2.287 1.00 88.31 214 ASP A O 1
ATOM 1784 N N . LEU A 1 215 ? -18.013 3.518 -4.091 1.00 88.00 215 LEU A N 1
ATOM 1785 C CA . LEU A 1 215 ? -17.006 2.723 -3.390 1.00 88.00 215 LEU A CA 1
ATOM 1786 C C . LEU A 1 215 ? -16.059 3.604 -2.571 1.00 88.00 215 LEU A C 1
ATOM 1788 O O . LEU A 1 215 ? -15.904 3.396 -1.365 1.00 88.00 215 LEU A O 1
ATOM 1792 N N . SER A 1 216 ? -15.492 4.630 -3.210 1.00 89.25 216 SER A N 1
ATOM 1793 C CA . SER A 1 216 ? -14.567 5.578 -2.579 1.00 89.25 216 SER A CA 1
ATOM 1794 C C . SER A 1 216 ? -15.202 6.290 -1.379 1.00 89.25 216 SER A C 1
ATOM 1796 O O . SER A 1 216 ? -14.602 6.364 -0.305 1.00 89.25 216 SER A O 1
ATOM 1798 N N . ILE A 1 217 ? -16.440 6.774 -1.527 1.00 90.38 217 ILE A N 1
ATOM 1799 C CA . ILE A 1 217 ? -17.177 7.455 -0.453 1.00 90.38 217 ILE A CA 1
ATOM 1800 C C . ILE A 1 217 ? -17.461 6.484 0.699 1.00 90.38 217 ILE A C 1
ATOM 1802 O O . ILE A 1 217 ? -17.273 6.846 1.861 1.00 90.38 217 ILE A O 1
ATOM 1806 N N . SER A 1 218 ? -17.860 5.245 0.399 1.00 92.31 218 SER A N 1
ATOM 1807 C CA . SER A 1 218 ? -18.145 4.232 1.425 1.00 92.31 218 SER A CA 1
ATOM 1808 C C . SER A 1 218 ? -16.911 3.909 2.274 1.00 92.31 218 SER A C 1
ATOM 1810 O O . SER A 1 218 ? -17.001 3.851 3.502 1.00 92.31 218 SER A O 1
ATOM 1812 N N . LEU A 1 219 ? -15.743 3.749 1.643 1.00 90.69 219 LEU A N 1
ATOM 1813 C CA . LEU A 1 219 ? -14.473 3.516 2.341 1.00 90.69 219 LEU A CA 1
ATOM 1814 C C . LEU A 1 219 ? -14.056 4.719 3.194 1.00 90.69 219 LEU A C 1
ATOM 1816 O O . LEU A 1 219 ? -13.623 4.552 4.335 1.00 90.69 219 LEU A O 1
ATOM 1820 N N . LEU A 1 220 ? -14.202 5.933 2.661 1.00 92.56 220 LEU A N 1
ATOM 1821 C CA . LEU A 1 220 ? -13.837 7.159 3.366 1.00 92.56 220 LEU A CA 1
ATOM 1822 C C . LEU A 1 220 ? -14.696 7.358 4.617 1.00 92.56 220 LEU A C 1
ATOM 1824 O O . LEU A 1 220 ? -14.160 7.622 5.695 1.00 92.56 220 LEU A O 1
ATOM 1828 N N . VAL A 1 221 ? -16.014 7.176 4.501 1.00 91.81 221 VAL A N 1
ATOM 1829 C CA . VAL A 1 221 ? -16.932 7.256 5.645 1.00 91.81 221 VAL A CA 1
ATOM 1830 C C . VAL A 1 221 ? -16.593 6.192 6.680 1.00 91.81 221 VAL A C 1
ATOM 1832 O O . VAL A 1 221 ? -16.538 6.510 7.866 1.00 91.81 221 VAL A O 1
ATOM 1835 N N . MET A 1 222 ? -16.294 4.965 6.251 1.00 93.19 222 MET A N 1
ATOM 1836 C CA . MET A 1 222 ? -15.868 3.898 7.155 1.00 93.19 222 MET A CA 1
ATOM 1837 C C . MET A 1 222 ? -14.637 4.300 7.977 1.00 93.19 222 MET A C 1
ATOM 1839 O O . MET A 1 222 ? -14.642 4.170 9.205 1.00 93.19 222 MET A O 1
ATOM 1843 N N . ILE A 1 223 ? -13.588 4.809 7.325 1.00 90.19 223 ILE A N 1
ATOM 1844 C CA . ILE A 1 223 ? -12.349 5.219 7.999 1.00 90.19 223 ILE A CA 1
ATOM 1845 C C . ILE A 1 223 ? -12.624 6.376 8.966 1.00 90.19 223 ILE A C 1
ATOM 1847 O O . ILE A 1 223 ? -12.269 6.283 10.143 1.00 90.19 223 ILE A O 1
ATOM 1851 N N . LEU A 1 224 ? -13.293 7.439 8.508 1.00 92.06 224 LEU A N 1
ATOM 1852 C CA . LEU A 1 224 ? -13.581 8.616 9.333 1.00 92.06 224 LEU A CA 1
ATOM 1853 C C . LEU A 1 224 ? -14.433 8.270 10.551 1.00 92.06 224 LEU A C 1
ATOM 1855 O O . LEU A 1 224 ? -14.128 8.699 11.662 1.00 92.06 224 LEU A O 1
ATOM 1859 N N . LEU A 1 225 ? -15.480 7.470 10.365 1.00 91.06 225 LEU A N 1
ATOM 1860 C CA . LEU A 1 225 ? -16.397 7.115 11.441 1.00 91.06 225 LEU A CA 1
ATOM 1861 C C . LEU A 1 225 ? -15.711 6.221 12.481 1.00 91.06 225 LEU A C 1
ATOM 1863 O O . LEU A 1 225 ? -15.911 6.405 13.682 1.00 91.06 225 LEU A O 1
ATOM 1867 N N . THR A 1 226 ? -14.822 5.328 12.039 1.00 88.38 226 THR A N 1
ATOM 1868 C CA . THR A 1 226 ? -13.985 4.520 12.938 1.00 88.38 226 THR A CA 1
ATOM 1869 C C . THR A 1 226 ? -13.046 5.407 13.767 1.00 88.38 226 THR A C 1
ATOM 1871 O O . THR A 1 226 ? -12.976 5.253 14.987 1.00 88.38 226 THR A O 1
ATOM 1874 N N . VAL A 1 227 ? -12.383 6.391 13.145 1.00 88.06 227 VAL A N 1
ATOM 1875 C CA . VAL A 1 227 ? -11.513 7.356 13.846 1.00 88.06 227 VAL A CA 1
ATOM 1876 C C . VAL A 1 227 ? -12.303 8.203 14.850 1.00 88.06 227 VAL A C 1
ATOM 1878 O O . VAL A 1 227 ? -11.871 8.361 15.994 1.00 88.06 227 VAL A O 1
ATOM 1881 N N . LEU A 1 228 ? -13.481 8.702 14.465 1.00 89.00 228 LEU A N 1
ATOM 1882 C CA . LEU A 1 228 ? -14.349 9.504 15.334 1.00 89.00 228 LEU A CA 1
ATOM 1883 C C . LEU A 1 228 ? -14.829 8.720 16.559 1.00 89.00 228 LEU A C 1
ATOM 1885 O O . LEU A 1 228 ? -14.814 9.249 17.670 1.00 89.00 228 LEU A O 1
ATOM 1889 N N . ILE A 1 229 ? -15.211 7.451 16.392 1.00 86.94 229 ILE A N 1
ATOM 1890 C CA . ILE A 1 229 ? -15.636 6.597 17.510 1.00 86.94 229 ILE A CA 1
ATOM 1891 C C . ILE A 1 229 ? -14.488 6.372 18.492 1.00 86.94 229 ILE A C 1
ATOM 1893 O O . ILE A 1 229 ? -14.688 6.475 19.704 1.00 86.94 229 ILE A O 1
ATOM 1897 N N . ILE A 1 230 ? -13.283 6.103 17.990 1.00 86.00 230 ILE A N 1
ATOM 1898 C CA . ILE A 1 230 ? -12.095 5.938 18.836 1.00 86.00 230 ILE A CA 1
ATOM 1899 C C . ILE A 1 230 ? -11.826 7.218 19.626 1.00 86.00 230 ILE A C 1
ATOM 1901 O O . ILE A 1 230 ? -11.633 7.159 20.844 1.00 86.00 230 ILE A O 1
ATOM 1905 N N . PHE A 1 231 ? -11.864 8.370 18.955 1.00 86.38 231 PHE A N 1
ATOM 1906 C CA . PHE A 1 231 ? -11.678 9.670 19.588 1.00 86.38 231 PHE A CA 1
ATOM 1907 C C . PHE A 1 231 ? -12.719 9.915 20.690 1.00 86.38 231 PHE A C 1
ATOM 1909 O O . PHE A 1 231 ? -12.347 10.191 21.830 1.00 86.38 231 PHE A O 1
ATOM 1916 N N . TYR A 1 232 ? -14.004 9.697 20.399 1.00 84.88 232 TYR A N 1
ATOM 1917 C CA . TYR A 1 232 ? -15.101 9.881 21.353 1.00 84.88 232 TYR A CA 1
ATOM 1918 C C . TYR A 1 232 ? -14.975 8.977 22.591 1.00 84.88 232 TYR A C 1
ATOM 1920 O O . TYR A 1 232 ? -15.167 9.420 23.728 1.00 84.88 232 TYR A O 1
ATOM 1928 N N . ILE A 1 233 ? -14.610 7.703 22.403 1.00 83.00 233 ILE A N 1
ATOM 1929 C CA . ILE A 1 233 ? -14.414 6.768 23.521 1.00 83.00 233 ILE A CA 1
ATOM 1930 C C . ILE A 1 233 ? -13.234 7.207 24.398 1.00 83.00 233 ILE A C 1
ATOM 1932 O O . ILE A 1 233 ? -13.328 7.133 25.630 1.00 83.00 233 ILE A O 1
ATOM 1936 N N . LYS A 1 234 ? -12.136 7.666 23.784 1.00 79.44 234 LYS A N 1
ATOM 1937 C CA . LYS A 1 234 ? -10.934 8.107 24.500 1.00 79.44 234 LYS A CA 1
ATOM 1938 C C . LYS A 1 234 ? -11.192 9.407 25.265 1.00 79.44 234 LYS A C 1
ATOM 1940 O O . LYS A 1 234 ? -10.906 9.463 26.462 1.00 79.44 234 LYS A O 1
ATOM 1945 N N . GLU A 1 235 ? -11.833 10.388 24.630 1.00 72.81 235 GLU A N 1
ATOM 1946 C CA . GLU A 1 235 ? -12.189 11.672 25.242 1.00 72.81 235 GLU A CA 1
ATOM 1947 C C . GLU A 1 235 ? -13.144 11.498 26.435 1.00 72.81 235 GLU A C 1
ATOM 1949 O O . GLU A 1 235 ? -12.932 12.074 27.508 1.00 72.81 235 GLU A O 1
ATOM 1954 N N . GLY A 1 236 ? -14.148 10.622 26.305 1.00 60.69 236 GLY A N 1
ATOM 1955 C CA . GLY A 1 236 ? -15.085 10.301 27.383 1.00 60.69 236 GLY A CA 1
ATOM 1956 C C . GLY A 1 236 ? -14.428 9.663 28.617 1.00 60.69 236 GLY A C 1
ATOM 1957 O O . GLY A 1 236 ? -14.943 9.804 29.731 1.00 60.69 236 GLY A O 1
ATOM 1958 N N . LYS A 1 237 ? -13.278 8.987 28.465 1.00 58.84 237 LYS A N 1
ATOM 1959 C CA . LYS A 1 237 ? -12.482 8.478 29.597 1.00 58.84 237 LYS A CA 1
ATOM 1960 C C . LYS A 1 237 ? -11.600 9.568 30.213 1.00 58.84 237 LYS A C 1
ATOM 1962 O O . LYS A 1 237 ? -11.594 9.697 31.437 1.00 58.84 237 LYS A O 1
ATOM 1967 N N . THR A 1 238 ? -10.918 10.388 29.413 1.00 57.97 238 THR A N 1
ATOM 1968 C CA . THR A 1 238 ? -10.082 11.493 29.925 1.00 57.97 238 THR A CA 1
ATOM 1969 C C . THR A 1 238 ? -10.900 12.578 30.628 1.00 57.97 238 THR A C 1
ATOM 1971 O O . THR A 1 238 ? -10.483 13.083 31.672 1.00 57.97 238 THR A O 1
ATOM 1974 N N . ASN A 1 239 ? -12.106 12.888 30.141 1.00 52.44 239 ASN A N 1
ATOM 1975 C CA . ASN A 1 239 ? -12.983 13.874 30.780 1.00 52.44 239 ASN A CA 1
ATOM 1976 C C . ASN A 1 239 ? -13.625 13.361 32.076 1.00 52.44 239 ASN A C 1
ATOM 1978 O O . ASN A 1 239 ? -13.841 14.153 32.993 1.00 52.44 239 ASN A O 1
ATOM 1982 N N . LYS A 1 240 ? -13.844 12.046 32.235 1.00 48.94 240 LYS A N 1
ATOM 1983 C CA . LYS A 1 240 ? -14.320 11.478 33.510 1.00 48.94 240 LYS A CA 1
ATOM 1984 C C . LYS A 1 240 ? -13.350 11.718 34.667 1.00 48.94 240 LYS A C 1
ATOM 1986 O O . LYS A 1 240 ? -13.812 11.939 35.784 1.00 48.94 240 LYS A O 1
ATOM 1991 N N . PHE A 1 241 ? -12.039 11.724 34.422 1.00 43.06 241 PHE A N 1
ATOM 1992 C CA . PHE A 1 241 ? -11.050 12.056 35.454 1.00 43.06 241 PHE A CA 1
ATOM 1993 C C . PHE A 1 241 ? -11.123 13.529 35.873 1.00 43.06 241 PHE A C 1
ATOM 1995 O O . PHE A 1 241 ? -11.134 13.817 37.071 1.00 43.06 241 PHE A O 1
ATOM 2002 N N . LYS A 1 242 ? -11.275 14.452 34.913 1.00 43.75 242 LYS A N 1
ATOM 2003 C CA . LYS A 1 242 ? -11.480 15.881 35.205 1.00 43.75 242 LYS A CA 1
ATOM 2004 C C . LYS A 1 242 ? -12.783 16.131 35.970 1.00 43.75 242 LYS A C 1
ATOM 2006 O O . LYS A 1 242 ? -12.777 16.883 36.939 1.00 43.75 242 LYS A O 1
ATOM 2011 N N . PHE A 1 243 ? -13.866 15.448 35.598 1.00 49.34 243 PHE A N 1
ATOM 2012 C CA . PHE A 1 243 ? -15.176 15.606 36.238 1.00 49.34 243 PHE A CA 1
ATOM 2013 C C . PHE A 1 243 ? -15.222 15.020 37.660 1.00 49.34 243 PHE A C 1
ATOM 2015 O O . PHE A 1 243 ? -15.813 15.601 38.564 1.00 49.34 243 PHE A O 1
ATOM 2022 N N . LYS A 1 244 ? -14.548 13.888 37.912 1.00 53.91 244 LYS A N 1
ATOM 2023 C CA . LYS A 1 244 ? -14.437 13.331 39.273 1.00 53.91 244 LYS A CA 1
ATOM 2024 C C . LYS A 1 244 ? -13.612 14.235 40.191 1.00 53.91 244 LYS A C 1
ATOM 2026 O O . LYS A 1 244 ? -13.950 14.378 41.362 1.00 53.91 244 LYS A O 1
ATOM 2031 N N . HIS A 1 245 ? -12.551 14.846 39.662 1.00 52.62 245 HIS A N 1
ATOM 2032 C CA . HIS A 1 245 ? -11.730 15.802 40.401 1.00 52.62 245 HIS A CA 1
ATOM 2033 C C . HIS A 1 245 ? -12.501 17.093 40.712 1.00 52.62 245 HIS A C 1
ATOM 2035 O O . HIS A 1 245 ? -12.474 17.553 41.852 1.00 52.62 245 HIS A O 1
ATOM 2041 N N . SER A 1 246 ? -13.243 17.639 39.741 1.00 53.81 246 SER A N 1
ATOM 2042 C CA . SER A 1 246 ? -14.060 18.838 39.955 1.00 53.81 246 SER A CA 1
ATOM 2043 C C . SER A 1 246 ? -15.197 18.595 40.949 1.00 53.81 246 SER A C 1
ATOM 2045 O O . SER A 1 246 ? -15.375 19.414 41.843 1.00 53.81 246 SER A O 1
ATOM 2047 N N . ILE A 1 247 ? -15.894 17.453 40.889 1.00 59.81 247 ILE A N 1
ATOM 2048 C CA . ILE A 1 247 ? -16.910 17.082 41.892 1.00 59.81 247 ILE A CA 1
ATOM 2049 C C . ILE A 1 247 ? -16.284 16.946 43.283 1.00 59.81 247 ILE A C 1
ATOM 2051 O O . ILE A 1 247 ? -16.861 17.417 44.260 1.00 59.81 247 ILE A O 1
ATOM 2055 N N . LYS A 1 248 ? -15.105 16.321 43.397 1.00 60.97 248 LYS A N 1
ATOM 2056 C CA . LYS A 1 248 ? -14.429 16.138 44.690 1.00 60.97 248 LYS A CA 1
ATOM 2057 C C . LYS A 1 248 ? -13.991 17.475 45.299 1.00 60.97 248 LYS A C 1
ATOM 2059 O O . LYS A 1 248 ? -14.153 17.666 46.499 1.00 60.97 248 LYS A O 1
ATOM 2064 N N . LEU A 1 249 ? -13.501 18.407 44.479 1.00 65.94 249 LEU A N 1
ATOM 2065 C CA . LEU A 1 249 ? -13.205 19.780 44.901 1.00 65.94 249 LEU A CA 1
ATOM 2066 C C . LEU A 1 249 ? -14.467 20.546 45.310 1.00 65.94 249 LEU A C 1
ATOM 2068 O O . LEU A 1 249 ? -14.445 21.259 46.306 1.00 65.94 249 LEU A O 1
ATOM 2072 N N . PHE A 1 250 ? -15.569 20.377 44.577 1.00 61.06 250 PHE A N 1
ATOM 2073 C CA . PHE A 1 250 ? -16.840 21.029 44.893 1.00 61.06 250 PHE A CA 1
ATOM 2074 C C . PHE A 1 250 ? -17.421 20.533 46.223 1.00 61.06 250 PHE A C 1
ATOM 2076 O O . PHE A 1 250 ? -17.893 21.333 47.023 1.00 61.06 250 PHE A O 1
ATOM 2083 N N . LYS A 1 251 ? -17.326 19.225 46.494 1.00 64.12 251 LYS A N 1
ATOM 2084 C CA . LYS A 1 251 ? -17.753 18.628 47.766 1.00 64.12 251 LYS A CA 1
ATOM 2085 C C . LYS A 1 251 ? -16.941 19.155 48.949 1.00 64.12 251 LYS A C 1
ATOM 2087 O O . LYS A 1 251 ? -17.521 19.597 49.930 1.00 64.12 251 LYS A O 1
ATOM 2092 N N . ARG A 1 252 ? -15.612 19.197 48.805 1.00 62.78 252 ARG A N 1
ATOM 2093 C CA . ARG A 1 252 ? -14.699 19.701 49.840 1.00 62.78 252 ARG A CA 1
ATOM 2094 C C . ARG A 1 252 ? -14.960 21.173 50.180 1.00 62.78 252 ARG A C 1
ATOM 2096 O O . ARG A 1 252 ? -14.960 21.547 51.341 1.00 62.78 252 ARG A O 1
ATOM 2103 N N . LYS A 1 253 ? -15.267 21.986 49.164 1.00 65.38 253 LYS A N 1
ATOM 2104 C CA . LYS A 1 253 ? -15.587 23.410 49.328 1.00 65.38 253 LYS A CA 1
ATOM 2105 C C . LYS A 1 253 ? -16.952 23.666 49.984 1.00 65.38 253 LYS A C 1
ATOM 2107 O O . LYS A 1 253 ? -17.156 24.739 50.538 1.00 65.38 253 LYS A O 1
ATOM 2112 N N . ASN A 1 254 ? -17.888 22.718 49.896 1.00 61.44 254 ASN A N 1
ATOM 2113 C CA . ASN A 1 254 ? -19.157 22.786 50.625 1.00 61.44 254 ASN A CA 1
ATOM 2114 C C . ASN A 1 254 ? -18.995 22.324 52.081 1.00 61.44 254 ASN A C 1
ATOM 2116 O O . ASN A 1 254 ? -19.538 22.969 52.965 1.00 61.44 254 ASN A O 1
ATOM 2120 N N . GLU A 1 255 ? -18.199 21.282 52.335 1.00 63.59 255 GLU A N 1
ATOM 2121 C CA . GLU A 1 255 ? -17.882 20.819 53.698 1.00 63.59 255 GLU A CA 1
ATOM 2122 C C . GLU A 1 255 ? -17.101 21.875 54.505 1.00 63.59 255 GLU A C 1
ATOM 2124 O O . GLU A 1 255 ? -17.305 22.010 55.706 1.00 63.59 255 GLU A O 1
ATOM 2129 N N . GLU A 1 256 ? -16.239 22.670 53.864 1.00 59.88 256 GLU A N 1
ATOM 2130 C CA . GLU A 1 256 ? -15.549 23.800 54.512 1.00 59.88 256 GLU A CA 1
ATOM 2131 C C . GLU A 1 256 ? -16.493 24.973 54.840 1.00 59.88 256 GLU A C 1
ATOM 2133 O O . GLU A 1 256 ? -16.249 25.684 55.804 1.00 59.88 256 GLU A O 1
ATOM 2138 N N . LYS A 1 257 ? -17.591 25.150 54.091 1.00 55.41 257 LYS A N 1
ATOM 2139 C CA . LYS A 1 257 ? -18.589 26.211 54.326 1.00 55.41 257 LYS A CA 1
ATOM 2140 C C . LYS A 1 257 ? -19.653 25.866 55.367 1.00 55.41 257 LYS A C 1
ATOM 2142 O O . LYS A 1 257 ? -20.306 26.771 55.861 1.00 55.41 257 LYS A O 1
ATOM 2147 N N . GLU A 1 258 ? -19.881 24.584 55.646 1.00 54.22 258 GLU A N 1
ATOM 2148 C CA . GLU A 1 258 ? -20.816 24.136 56.693 1.00 54.22 258 GLU A CA 1
ATOM 2149 C C . GLU A 1 258 ? -20.180 24.126 58.095 1.00 54.22 258 GLU A C 1
ATOM 2151 O O . GLU A 1 258 ? -20.892 23.962 59.082 1.00 54.22 258 GLU A O 1
ATOM 2156 N N . ASN A 1 259 ? -18.854 24.294 58.186 1.00 52.94 259 ASN A N 1
ATOM 2157 C CA . ASN A 1 259 ? -18.090 24.305 59.439 1.00 52.94 259 ASN A CA 1
ATOM 2158 C C . ASN A 1 259 ? -17.616 25.713 59.874 1.00 52.94 259 ASN A C 1
ATOM 2160 O O . ASN A 1 259 ? -16.901 25.815 60.873 1.00 52.94 259 ASN A O 1
ATOM 2164 N N . GLU A 1 260 ? -17.991 26.768 59.140 1.00 46.53 260 GLU A N 1
ATOM 2165 C CA . GLU A 1 260 ? -17.858 28.191 59.524 1.00 46.53 260 GLU A CA 1
ATOM 2166 C C . GLU A 1 260 ? -19.199 28.736 60.033 1.00 46.53 260 GLU A C 1
ATOM 2168 O O . GLU A 1 260 ? -19.175 29.513 61.015 1.00 46.53 260 GLU A O 1
#

pLDDT: mean 71.59, std 15.67, range [35.88, 93.19]

Radius of gyration: 26.12 Å; chains: 1; bounding box: 62×51×90 Å

Secondary structure (DSSP, 8-state):
-HHHHHHHHHHHHHHHHHHHHHHHHHHH-TT------HHHHHSS-S-HHHHHHHHHHHHHHHHHHHHHHHHT--TTSHHHHHHHHHHHHHHTT-PSPP-SSS--S---HHHHHHHHHHHHHH-HHHHHHHHHHHHHHHHHHHHTT-THHHHHHHHHHHHHHHHHHHHHHHHHHHHHHHHHHTS-SGGGHHHHHHHHHHHHHHHHHHHHH--TTHHHHHHHHHHHHHHHHHHHHHHHHHHHHHHHHHHHHHHHHHHHHS--

Foldseek 3Di:
DVVVVVVCVLCVLLQVLLVVLLVLCCVPPPPSFPLPDCVVLLVQPLDPVSLVVSLVVLLVRLVVVVVVCVLQQDCPPVSSVVSLVSLLCSLQSDDPDDPDPDDDPDDGPVNSVVVVVCCVVVVVVVVVVVVVVLVVVSVVCSVVVHSCSSVVVSSVSSSVSSNVVSNVVNVVVVVLLVLLVVQDDPLSCVLVVLLVVQLVVLLVVCVVVPDPSSSSVSNVRSVVVSVVSSVVSVVVVVVVVVVVVVVVVVVVVVVVVVVD